Protein AF-A0A5J4P059-F1 (afdb_monomer)

Structure (mmCIF, N/CA/C/O backbone):
data_AF-A0A5J4P059-F1
#
_entry.id   AF-A0A5J4P059-F1
#
loop_
_atom_site.group_PDB
_atom_site.id
_atom_site.type_symbol
_atom_site.label_atom_id
_atom_site.label_alt_id
_atom_site.label_comp_id
_atom_site.label_asym_id
_atom_site.label_entity_id
_atom_site.label_seq_id
_atom_site.pdbx_PDB_ins_code
_atom_site.Cartn_x
_atom_site.Cartn_y
_atom_site.Cartn_z
_atom_site.occupancy
_atom_site.B_iso_or_equiv
_atom_site.auth_seq_id
_atom_site.auth_comp_id
_atom_site.auth_asym_id
_atom_site.auth_atom_id
_atom_site.pdbx_PDB_model_num
ATOM 1 N N . MET A 1 1 ? 12.733 3.504 -16.183 1.00 28.66 1 MET A N 1
ATOM 2 C CA . MET A 1 1 ? 12.674 2.542 -15.062 1.00 28.66 1 MET A CA 1
ATOM 3 C C . MET A 1 1 ? 11.217 2.220 -14.785 1.00 28.66 1 MET A C 1
ATOM 5 O O . MET A 1 1 ? 10.402 3.131 -14.815 1.00 28.66 1 MET A O 1
ATOM 9 N N . ILE A 1 2 ? 10.910 0.953 -14.525 1.00 30.95 2 ILE A N 1
ATOM 10 C CA . ILE A 1 2 ? 9.589 0.491 -14.100 1.00 30.95 2 ILE A CA 1
ATOM 11 C C . ILE A 1 2 ? 9.729 0.005 -12.652 1.00 30.95 2 ILE A C 1
ATOM 13 O O . ILE A 1 2 ? 10.606 -0.812 -12.377 1.00 30.95 2 ILE A O 1
ATOM 17 N N . PHE A 1 3 ? 8.880 0.496 -11.747 1.00 31.48 3 PHE A N 1
ATOM 18 C CA . PHE A 1 3 ? 8.784 0.009 -10.367 1.00 31.48 3 PHE A CA 1
ATOM 19 C C . PHE A 1 3 ? 7.560 -0.900 -10.231 1.00 31.48 3 PHE A C 1
ATOM 21 O O . PHE A 1 3 ? 6.453 -0.493 -10.587 1.00 31.48 3 PHE A O 1
ATOM 28 N N . ILE A 1 4 ? 7.750 -2.123 -9.729 1.00 37.94 4 ILE A N 1
ATOM 29 C CA . ILE A 1 4 ? 6.677 -3.110 -9.552 1.00 37.94 4 ILE A CA 1
ATOM 30 C C . ILE A 1 4 ? 6.708 -3.617 -8.109 1.00 37.94 4 ILE A C 1
ATOM 32 O O . ILE A 1 4 ? 7.651 -4.295 -7.709 1.00 37.94 4 ILE A O 1
ATOM 36 N N . GLN A 1 5 ? 5.667 -3.311 -7.331 1.00 36.12 5 GLN A N 1
ATOM 37 C CA . GLN A 1 5 ? 5.453 -3.897 -6.005 1.00 36.12 5 GLN A CA 1
ATOM 38 C C . GLN A 1 5 ? 4.631 -5.183 -6.155 1.00 36.12 5 GLN A C 1
ATOM 40 O O . GLN A 1 5 ? 3.524 -5.141 -6.704 1.00 36.12 5 GLN A O 1
ATOM 45 N N . PHE A 1 6 ? 5.154 -6.324 -5.690 1.00 42.66 6 PHE A N 1
ATOM 46 C CA . PHE A 1 6 ? 4.521 -7.627 -5.908 1.00 42.66 6 PHE A CA 1
ATOM 47 C C . PHE A 1 6 ? 4.096 -8.362 -4.636 1.00 42.66 6 PHE A C 1
ATOM 49 O O . PHE A 1 6 ? 4.714 -8.249 -3.583 1.00 42.66 6 PHE A O 1
ATOM 56 N N . ARG A 1 7 ? 3.018 -9.152 -4.764 1.00 37.16 7 ARG A N 1
ATOM 57 C CA . ARG A 1 7 ? 2.593 -10.162 -3.787 1.00 37.16 7 ARG A CA 1
ATOM 58 C C . ARG A 1 7 ? 3.256 -11.492 -4.136 1.00 37.16 7 ARG A C 1
ATOM 60 O O . ARG A 1 7 ? 2.833 -12.137 -5.095 1.00 37.16 7 ARG A O 1
ATOM 67 N N . LEU A 1 8 ? 4.206 -11.940 -3.326 1.00 38.69 8 LEU A N 1
ATOM 68 C CA . LEU A 1 8 ? 4.638 -13.335 -3.328 1.00 38.69 8 LEU A CA 1
ATOM 69 C C . LEU A 1 8 ? 3.904 -14.049 -2.190 1.00 38.69 8 LEU A C 1
ATOM 71 O O . LEU A 1 8 ? 4.288 -13.999 -1.029 1.00 38.69 8 LEU A O 1
ATOM 75 N N . GLN A 1 9 ? 2.769 -14.671 -2.511 1.00 37.50 9 GLN A N 1
ATOM 76 C CA . GLN A 1 9 ? 2.388 -15.867 -1.754 1.00 37.50 9 GLN A CA 1
ATOM 77 C C . GLN A 1 9 ? 3.351 -16.985 -2.160 1.00 37.50 9 GLN A C 1
ATOM 79 O O . GLN A 1 9 ? 3.915 -16.900 -3.243 1.00 37.50 9 GLN A O 1
ATOM 84 N N . GLN A 1 10 ? 3.552 -17.990 -1.310 1.00 43.28 10 GLN A N 1
ATOM 85 C CA . GLN A 1 10 ? 4.418 -19.153 -1.541 1.00 43.28 10 GLN A CA 1
ATOM 86 C C . GLN A 1 10 ? 4.126 -19.850 -2.889 1.00 43.28 10 GLN A C 1
ATOM 88 O O . GLN A 1 10 ? 3.357 -20.802 -2.962 1.00 43.28 10 GLN A O 1
ATOM 93 N N . VAL A 1 11 ? 4.720 -19.366 -3.975 1.00 53.59 11 VAL A N 1
ATOM 94 C CA . VAL A 1 11 ? 4.729 -19.993 -5.298 1.00 53.59 11 VAL A CA 1
ATOM 95 C C . VAL A 1 11 ? 6.190 -20.176 -5.676 1.00 53.59 11 VAL A C 1
ATOM 97 O O . VAL A 1 11 ? 6.996 -19.274 -5.454 1.00 53.59 11 VAL A O 1
ATOM 100 N N . GLY A 1 12 ? 6.539 -21.359 -6.186 1.00 64.25 12 GLY A N 1
ATOM 101 C CA . GLY A 1 12 ? 7.922 -21.731 -6.501 1.00 64.25 12 GLY A CA 1
ATOM 102 C C . GLY A 1 12 ? 8.643 -20.719 -7.401 1.00 64.25 12 GLY A C 1
ATOM 103 O O . GLY A 1 12 ? 8.016 -19.883 -8.059 1.00 64.25 12 GLY A O 1
ATOM 104 N N . LEU A 1 13 ? 9.977 -20.800 -7.429 1.00 76.06 13 LEU A N 1
ATOM 105 C CA . LEU A 1 13 ? 10.853 -19.856 -8.134 1.00 76.06 13 LEU A CA 1
ATOM 106 C C . LEU A 1 13 ? 10.433 -19.631 -9.598 1.00 76.06 13 LEU A C 1
ATOM 108 O O . LEU A 1 13 ? 10.350 -18.487 -10.038 1.00 76.06 13 LEU A O 1
ATOM 112 N N . ASP A 1 14 ? 10.081 -20.696 -10.316 1.00 73.81 14 ASP A N 1
ATOM 113 C CA . ASP A 1 14 ? 9.684 -20.623 -11.729 1.00 73.81 14 ASP A CA 1
ATOM 114 C C . ASP A 1 14 ? 8.400 -19.812 -11.937 1.00 73.81 14 ASP A C 1
ATOM 116 O O . ASP A 1 14 ? 8.310 -18.960 -12.822 1.00 73.81 14 ASP A O 1
ATOM 120 N N . GLU A 1 15 ? 7.408 -20.018 -11.073 1.00 71.56 15 GLU A N 1
ATOM 121 C CA . GLU A 1 15 ? 6.142 -19.287 -11.125 1.00 71.56 15 GLU A CA 1
ATOM 122 C C . GLU A 1 15 ? 6.335 -17.816 -10.731 1.00 71.56 15 GLU A C 1
ATOM 124 O O . GLU A 1 15 ? 5.694 -16.923 -11.293 1.00 71.56 15 GLU A O 1
ATOM 129 N N . THR A 1 16 ? 7.265 -17.545 -9.815 1.00 71.25 16 THR A N 1
ATOM 130 C CA . THR A 1 16 ? 7.682 -16.185 -9.454 1.00 71.25 16 THR A CA 1
ATOM 131 C C . THR A 1 16 ? 8.322 -15.470 -10.641 1.00 71.25 16 THR A C 1
ATOM 133 O O . THR A 1 16 ? 7.886 -14.377 -11.009 1.00 71.25 16 THR A O 1
ATOM 136 N N . VAL A 1 17 ? 9.299 -16.102 -11.293 1.00 79.00 17 VAL A N 1
ATOM 137 C CA . VAL A 1 17 ? 9.966 -15.568 -12.489 1.00 79.00 17 VAL A CA 1
ATOM 138 C C . VAL A 1 17 ? 8.952 -15.299 -13.594 1.00 79.00 17 VAL A C 1
ATOM 140 O O . VAL A 1 17 ? 8.922 -14.198 -14.145 1.00 79.00 17 VAL A O 1
ATOM 143 N N . ARG A 1 18 ? 8.061 -16.257 -13.866 1.00 75.44 18 ARG A N 1
ATOM 144 C CA . ARG A 1 18 ? 7.007 -16.110 -14.874 1.00 75.44 18 ARG A CA 1
ATOM 145 C C . ARG A 1 18 ? 6.132 -14.887 -14.596 1.00 75.44 18 ARG A C 1
ATOM 147 O O . ARG A 1 18 ? 5.859 -14.104 -15.502 1.00 75.44 18 ARG A O 1
ATOM 154 N N . ARG A 1 19 ? 5.697 -14.689 -13.347 1.00 69.94 19 ARG A N 1
ATOM 155 C CA . ARG A 1 19 ? 4.888 -13.521 -12.952 1.00 69.94 19 ARG A CA 1
ATOM 156 C C . ARG A 1 19 ? 5.651 -12.208 -13.091 1.00 69.94 19 ARG A C 1
ATOM 158 O O . ARG A 1 19 ? 5.064 -11.241 -13.567 1.00 69.94 19 ARG A O 1
ATOM 165 N N . LEU A 1 20 ? 6.930 -12.173 -12.720 1.00 72.25 20 LEU A N 1
ATOM 166 C CA . LEU A 1 20 ? 7.756 -10.970 -12.834 1.00 72.25 20 LEU A CA 1
ATOM 167 C C . LEU A 1 20 ? 7.972 -10.558 -14.286 1.00 72.25 20 LEU A C 1
ATOM 169 O O . LEU A 1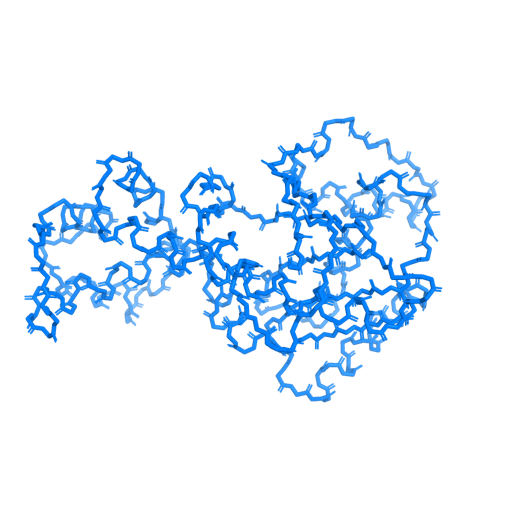 20 ? 7.734 -9.403 -14.631 1.00 72.25 20 LEU A O 1
ATOM 173 N N . LEU A 1 21 ? 8.339 -11.507 -15.147 1.00 75.06 21 LEU A N 1
ATOM 174 C CA . LEU A 1 21 ? 8.509 -11.251 -16.576 1.00 75.06 21 LEU A CA 1
ATOM 175 C C . LEU A 1 21 ? 7.212 -10.739 -17.212 1.00 75.06 21 LEU A C 1
ATOM 177 O O . LEU A 1 21 ? 7.243 -9.726 -17.905 1.00 75.06 21 LEU A O 1
ATOM 181 N N . ASN A 1 22 ? 6.066 -11.337 -16.864 1.00 69.81 22 ASN A N 1
ATOM 182 C CA . ASN A 1 22 ? 4.759 -10.846 -17.312 1.00 69.81 22 ASN A CA 1
ATOM 183 C C . ASN A 1 22 ? 4.520 -9.374 -16.945 1.00 69.81 22 ASN A C 1
ATOM 185 O O . ASN A 1 22 ? 3.972 -8.621 -17.744 1.00 69.81 22 ASN A O 1
ATOM 189 N N . LEU A 1 23 ? 4.903 -8.940 -15.743 1.00 65.50 23 LEU A N 1
ATOM 190 C CA . LEU A 1 23 ? 4.707 -7.548 -15.320 1.00 65.50 23 LEU A CA 1
ATOM 191 C C . LEU A 1 23 ? 5.630 -6.583 -16.029 1.00 65.50 23 LEU A C 1
ATOM 193 O O . LEU A 1 23 ? 5.219 -5.475 -16.362 1.00 65.50 23 LEU A O 1
ATOM 197 N N . ILE A 1 24 ? 6.874 -6.999 -16.222 1.00 68.25 24 ILE A N 1
ATOM 198 C CA . ILE A 1 24 ? 7.872 -6.216 -16.931 1.00 68.25 24 ILE A CA 1
ATOM 199 C C . ILE A 1 24 ? 7.388 -5.966 -18.359 1.00 68.25 24 ILE A C 1
ATOM 201 O O . ILE A 1 24 ? 7.395 -4.825 -18.815 1.00 68.25 24 ILE A O 1
ATOM 205 N N . ASP A 1 25 ? 6.875 -7.003 -19.021 1.00 64.56 25 ASP A N 1
ATOM 206 C CA . ASP A 1 25 ? 6.283 -6.881 -20.351 1.00 64.56 25 ASP A CA 1
ATOM 207 C C . ASP A 1 25 ? 5.055 -5.977 -20.367 1.00 64.56 25 ASP A C 1
ATOM 209 O O . ASP A 1 25 ? 4.971 -5.073 -21.202 1.00 64.56 25 ASP A O 1
ATOM 213 N N . MET A 1 26 ? 4.148 -6.137 -19.397 1.00 57.44 26 MET A N 1
ATOM 214 C CA . MET A 1 26 ? 3.008 -5.229 -19.251 1.00 57.44 26 MET A CA 1
ATOM 215 C C . MET A 1 26 ? 3.454 -3.778 -19.134 1.00 57.44 26 MET A C 1
ATOM 217 O O . MET A 1 26 ? 2.867 -2.901 -19.759 1.00 57.44 26 MET A O 1
ATOM 221 N N . ALA A 1 27 ? 4.489 -3.516 -18.350 1.00 55.41 27 ALA A N 1
ATOM 222 C CA . ALA A 1 27 ? 4.947 -2.175 -18.066 1.00 55.41 27 ALA A CA 1
ATOM 223 C C . ALA A 1 27 ? 5.686 -1.507 -19.240 1.00 55.41 27 ALA A C 1
ATOM 225 O O . ALA A 1 27 ? 5.441 -0.328 -19.494 1.00 55.41 27 ALA A O 1
ATOM 226 N N . ILE A 1 28 ? 6.534 -2.238 -19.981 1.00 59.28 28 ILE A N 1
ATOM 227 C CA . ILE A 1 28 ? 7.183 -1.732 -21.209 1.00 59.28 28 ILE A CA 1
ATOM 228 C C . ILE A 1 28 ? 6.114 -1.334 -22.231 1.00 59.28 28 ILE A C 1
ATOM 230 O O . ILE A 1 28 ? 6.140 -0.228 -22.770 1.00 59.28 28 ILE A O 1
ATOM 234 N N . GLU A 1 29 ? 5.148 -2.221 -22.473 1.00 53.31 29 GLU A N 1
ATOM 235 C CA . GLU A 1 29 ? 4.115 -1.991 -23.484 1.00 53.31 29 GLU A CA 1
ATOM 236 C C . GLU A 1 29 ? 3.136 -0.882 -23.065 1.00 53.31 29 GLU A C 1
ATOM 238 O O . GLU A 1 29 ? 2.710 -0.076 -23.890 1.00 53.31 29 GLU A O 1
ATOM 243 N N . THR A 1 30 ? 2.835 -0.775 -21.771 1.00 50.53 30 THR A N 1
ATOM 244 C CA . THR A 1 30 ? 1.992 0.285 -21.194 1.00 50.53 30 THR A CA 1
ATOM 245 C C . THR A 1 30 ? 2.635 1.668 -21.284 1.00 50.53 30 THR A C 1
ATOM 247 O O . THR A 1 30 ? 1.946 2.662 -21.506 1.00 50.53 30 THR A O 1
ATOM 250 N N . ALA A 1 31 ? 3.961 1.745 -21.168 1.00 48.53 31 ALA A N 1
ATOM 251 C CA . ALA A 1 31 ? 4.715 2.974 -21.394 1.00 48.53 31 ALA A CA 1
ATOM 252 C C . ALA A 1 31 ? 4.793 3.368 -22.887 1.00 48.53 31 ALA A C 1
ATOM 254 O O . ALA A 1 31 ? 5.483 4.327 -23.226 1.00 48.53 31 ALA A O 1
ATOM 255 N N . ARG A 1 32 ? 4.096 2.637 -23.778 1.00 55.12 32 ARG A N 1
ATOM 256 C CA . ARG A 1 32 ? 4.148 2.771 -25.246 1.00 55.12 32 ARG A CA 1
ATOM 257 C C . ARG A 1 32 ? 5.567 2.658 -25.803 1.00 55.12 32 ARG A C 1
ATOM 259 O O . ARG A 1 32 ? 5.880 3.236 -26.842 1.00 55.12 32 ARG A O 1
ATOM 266 N N . LEU A 1 33 ? 6.433 1.923 -25.110 1.00 52.28 33 LEU A N 1
ATOM 267 C CA . LEU A 1 33 ? 7.797 1.698 -25.557 1.00 52.28 33 LEU A CA 1
ATOM 268 C C . LEU A 1 33 ? 7.822 0.555 -26.582 1.00 52.28 33 LEU A C 1
ATOM 270 O O . LEU A 1 33 ? 7.003 -0.367 -26.486 1.00 52.28 33 LEU A O 1
ATOM 274 N N . PRO A 1 34 ? 8.747 0.584 -27.560 1.00 54.88 34 PRO A N 1
ATOM 275 C CA . PRO A 1 34 ? 8.884 -0.478 -28.538 1.00 54.88 34 PRO A CA 1
ATOM 276 C C . PRO A 1 34 ? 8.904 -1.880 -27.907 1.00 54.88 34 PRO A C 1
ATOM 278 O O . PRO A 1 34 ? 9.537 -2.107 -26.868 1.00 54.88 34 PRO A O 1
ATOM 281 N N . PRO A 1 35 ? 8.251 -2.858 -28.539 1.00 48.03 35 PRO A N 1
ATOM 282 C CA . PRO A 1 35 ? 8.372 -4.251 -28.154 1.00 48.03 35 PRO A CA 1
ATOM 283 C C . PRO A 1 35 ? 9.865 -4.650 -28.146 1.00 48.03 35 PRO A C 1
ATOM 285 O O . PRO A 1 35 ? 10.531 -4.471 -29.156 1.00 48.03 35 PRO A O 1
ATOM 288 N N . HIS A 1 36 ? 10.388 -5.187 -27.032 1.00 56.22 36 HIS A N 1
ATOM 289 C CA . HIS A 1 36 ? 11.835 -5.426 -26.795 1.00 56.22 36 HIS A CA 1
ATOM 290 C C . HIS A 1 36 ? 12.689 -4.198 -26.438 1.00 56.22 36 HIS A C 1
ATOM 292 O O . HIS A 1 36 ? 13.915 -4.282 -26.494 1.00 56.22 36 HIS A O 1
ATOM 298 N N . THR A 1 37 ? 12.080 -3.085 -26.017 1.00 55.84 37 THR A N 1
ATOM 299 C CA . THR A 1 37 ? 12.831 -1.974 -25.413 1.00 55.84 37 THR A CA 1
ATOM 300 C C . THR A 1 37 ? 13.745 -2.505 -24.319 1.00 55.84 37 THR A C 1
ATOM 302 O O . THR A 1 37 ? 13.278 -3.141 -23.369 1.00 55.84 37 THR A O 1
ATOM 305 N N . SER A 1 38 ? 15.048 -2.262 -24.464 1.00 55.16 38 SER A N 1
ATOM 306 C CA . SER A 1 38 ? 16.018 -2.646 -23.450 1.00 55.16 38 SER A CA 1
ATOM 307 C C . SER A 1 38 ? 15.726 -1.851 -22.186 1.00 55.16 38 SER A C 1
ATOM 309 O O . SER A 1 38 ? 15.953 -0.638 -22.131 1.00 55.16 38 SER A O 1
ATOM 311 N N . ILE A 1 39 ? 15.216 -2.522 -21.156 1.00 62.28 39 ILE A N 1
ATOM 312 C CA . ILE A 1 39 ? 15.183 -1.923 -19.830 1.00 62.28 39 ILE A CA 1
ATOM 313 C C . ILE A 1 39 ? 16.634 -1.770 -19.405 1.00 62.28 39 ILE A C 1
ATOM 315 O O . ILE A 1 39 ? 17.339 -2.753 -19.224 1.00 62.28 39 ILE A O 1
ATOM 319 N N . THR A 1 40 ? 17.098 -0.538 -19.258 1.00 54.69 40 THR A N 1
ATOM 320 C CA . THR A 1 40 ? 18.449 -0.308 -18.750 1.00 54.69 40 THR A CA 1
ATOM 321 C C . THR A 1 40 ? 18.528 -0.756 -17.294 1.00 54.69 40 THR A C 1
ATOM 323 O O . THR A 1 40 ? 19.464 -1.451 -16.935 1.00 54.69 40 THR A O 1
ATOM 326 N N . HIS A 1 41 ? 17.524 -0.398 -16.482 1.00 54.28 41 HIS A N 1
ATOM 327 C CA . HIS A 1 41 ? 17.483 -0.662 -15.042 1.00 54.28 41 HIS A CA 1
ATOM 328 C C . HIS A 1 41 ? 16.100 -1.146 -14.602 1.00 54.28 41 HIS A C 1
ATOM 330 O O . HIS A 1 41 ? 15.090 -0.445 -14.769 1.00 54.28 41 HIS A O 1
ATOM 336 N N . LEU A 1 42 ? 16.067 -2.334 -14.008 1.00 60.78 42 LEU A N 1
ATOM 337 C CA . LEU A 1 42 ? 14.902 -2.935 -13.380 1.00 60.78 42 LEU A CA 1
ATOM 338 C C . LEU A 1 42 ? 15.119 -2.969 -11.866 1.00 60.78 42 LEU A C 1
ATOM 340 O O . LEU A 1 42 ? 15.986 -3.683 -11.372 1.00 60.78 42 LEU A O 1
ATOM 344 N N . CYS A 1 43 ? 14.315 -2.206 -11.131 1.00 53.09 43 CYS A N 1
ATOM 345 C CA . CYS A 1 43 ? 14.326 -2.212 -9.672 1.00 53.09 43 CYS A CA 1
ATOM 346 C C . CYS A 1 43 ? 13.045 -2.869 -9.159 1.00 53.09 43 CYS A C 1
ATOM 348 O O . CYS A 1 43 ? 11.942 -2.456 -9.525 1.00 53.09 43 CYS A O 1
ATOM 350 N N . MET A 1 44 ? 13.188 -3.890 -8.318 1.00 62.00 44 MET A N 1
ATOM 351 C CA . MET A 1 44 ? 12.066 -4.634 -7.748 1.00 62.00 44 MET A CA 1
ATOM 352 C C . MET A 1 44 ? 12.229 -4.746 -6.235 1.00 62.00 44 MET A C 1
ATOM 354 O O . MET A 1 44 ? 13.335 -4.921 -5.732 1.00 62.00 44 MET A O 1
ATOM 358 N N . THR A 1 45 ? 11.116 -4.676 -5.513 1.00 55.41 45 THR A N 1
ATOM 359 C CA . THR A 1 45 ? 11.041 -4.974 -4.076 1.00 55.41 45 THR A CA 1
ATOM 360 C C . THR A 1 45 ? 10.193 -6.232 -3.914 1.00 55.41 45 THR A C 1
ATOM 362 O O . THR A 1 45 ? 9.010 -6.205 -4.275 1.00 55.41 45 THR A O 1
ATOM 365 N N . LEU A 1 46 ? 10.796 -7.331 -3.451 1.00 59.12 46 LEU A N 1
ATOM 366 C CA . LEU A 1 46 ? 10.192 -8.667 -3.446 1.00 59.12 46 LEU A CA 1
ATOM 367 C C . LEU A 1 46 ? 10.360 -9.365 -2.093 1.00 59.12 46 LEU A C 1
ATOM 369 O O . LEU A 1 46 ? 11.469 -9.403 -1.565 1.00 59.12 46 LEU A O 1
ATOM 373 N N . SER A 1 47 ? 9.284 -9.982 -1.593 1.00 55.31 47 SER A N 1
ATOM 374 C CA . SER A 1 47 ? 9.310 -10.723 -0.327 1.00 55.31 47 SER A CA 1
ATOM 375 C C . SER A 1 47 ? 9.892 -12.122 -0.476 1.00 55.31 47 SER A C 1
ATOM 377 O O . SER A 1 47 ? 9.489 -12.852 -1.383 1.00 55.31 47 SER A O 1
ATOM 379 N N . GLY A 1 48 ? 10.750 -12.534 0.459 1.00 57.44 48 GLY A N 1
ATOM 380 C CA . GLY A 1 48 ? 11.405 -13.848 0.438 1.00 57.44 48 GLY A CA 1
ATOM 381 C C . GLY A 1 48 ? 12.712 -13.876 -0.360 1.00 57.44 48 GLY A C 1
ATOM 382 O O . GLY A 1 48 ? 13.250 -14.950 -0.624 1.00 57.44 48 GLY A O 1
ATOM 383 N N . VAL A 1 49 ? 13.219 -12.703 -0.752 1.00 64.31 49 VAL A N 1
ATOM 384 C CA . VAL A 1 49 ? 14.563 -12.515 -1.311 1.00 64.31 49 VAL A CA 1
ATOM 385 C C . VAL A 1 49 ? 15.432 -11.874 -0.228 1.00 64.31 49 VAL A C 1
ATOM 387 O O . VAL A 1 49 ? 15.777 -10.695 -0.277 1.00 64.31 49 VAL A O 1
ATOM 390 N N . ASP A 1 50 ? 15.695 -12.656 0.817 1.00 60.34 50 ASP A N 1
ATOM 391 C CA . ASP A 1 50 ? 16.250 -12.162 2.086 1.00 60.34 50 ASP A CA 1
ATOM 392 C C . ASP A 1 50 ? 17.775 -12.313 2.168 1.00 60.34 50 ASP A C 1
ATOM 394 O O . ASP A 1 50 ? 18.419 -11.819 3.094 1.00 60.34 50 ASP A O 1
ATOM 398 N N . THR A 1 51 ? 18.365 -13.003 1.194 1.00 68.56 51 THR A N 1
ATOM 399 C CA . THR A 1 51 ? 19.793 -13.310 1.147 1.00 68.56 51 THR A CA 1
ATOM 400 C C . THR A 1 51 ? 20.374 -12.984 -0.218 1.00 68.56 51 THR A C 1
ATOM 402 O O . THR A 1 51 ? 19.695 -13.044 -1.242 1.00 68.56 51 THR A O 1
ATOM 405 N N . VAL A 1 52 ? 21.681 -12.729 -0.249 1.00 71.06 52 VAL A N 1
ATOM 406 C CA . VAL A 1 52 ? 22.427 -12.540 -1.501 1.00 71.06 52 VAL A CA 1
ATOM 407 C C . VAL A 1 52 ? 22.264 -13.749 -2.437 1.00 71.06 52 VAL A C 1
ATOM 409 O O . VAL A 1 52 ? 22.234 -13.594 -3.655 1.00 71.06 52 VAL A O 1
ATOM 412 N N . ASP A 1 53 ? 22.121 -14.957 -1.889 1.00 76.19 53 ASP A N 1
ATOM 413 C CA . ASP A 1 53 ? 21.964 -16.180 -2.682 1.00 76.19 53 ASP A CA 1
ATOM 414 C C . ASP A 1 53 ? 20.572 -16.312 -3.306 1.00 76.19 53 ASP A C 1
ATOM 416 O O . ASP A 1 53 ? 20.457 -16.712 -4.466 1.00 76.19 53 ASP A O 1
ATOM 420 N N . THR A 1 54 ? 19.512 -15.943 -2.579 1.00 73.75 54 THR A N 1
ATOM 421 C CA . THR A 1 54 ? 18.142 -15.920 -3.124 1.00 73.75 54 THR A CA 1
ATOM 422 C C . THR A 1 54 ? 17.988 -14.823 -4.175 1.00 73.75 54 THR A C 1
ATOM 424 O O . THR A 1 54 ? 17.390 -15.069 -5.224 1.00 73.75 54 THR A O 1
ATOM 427 N N . GLU A 1 55 ? 18.617 -13.664 -3.964 1.00 73.44 55 GLU A N 1
ATOM 428 C CA . GLU A 1 55 ? 18.692 -12.578 -4.946 1.00 73.44 55 GLU A CA 1
ATOM 429 C C . GLU A 1 55 ? 19.377 -13.042 -6.233 1.00 73.44 55 GLU A C 1
ATOM 431 O O . GLU A 1 55 ? 18.792 -12.979 -7.318 1.00 73.44 55 GLU A O 1
ATOM 436 N N . LYS A 1 56 ? 20.593 -13.589 -6.117 1.00 80.62 56 LYS A N 1
ATOM 437 C CA . LYS A 1 56 ? 21.344 -14.119 -7.261 1.00 80.62 56 LYS A CA 1
ATOM 438 C C . LYS A 1 56 ? 20.580 -15.225 -7.978 1.00 80.62 56 LYS A C 1
ATOM 440 O O . LYS A 1 56 ? 20.588 -15.259 -9.207 1.00 80.62 56 LYS A O 1
ATOM 445 N N . SER A 1 57 ? 19.921 -16.115 -7.238 1.00 83.12 57 SER A N 1
ATOM 446 C CA . SER A 1 57 ? 19.140 -17.216 -7.810 1.00 83.12 57 SER A CA 1
ATOM 447 C C . SER A 1 57 ? 17.949 -16.704 -8.614 1.00 83.12 57 SER A C 1
ATOM 449 O O . SER A 1 57 ? 17.723 -17.175 -9.728 1.00 83.12 57 SER A O 1
ATOM 451 N N . LEU A 1 58 ? 17.233 -15.697 -8.105 1.00 81.94 58 LEU A N 1
ATOM 452 C CA . LEU A 1 58 ? 16.111 -15.093 -8.814 1.00 81.94 58 LEU A CA 1
ATOM 453 C C . LEU A 1 58 ? 16.566 -14.317 -10.054 1.00 81.94 58 LEU A C 1
ATOM 455 O O . LEU A 1 58 ? 16.010 -14.519 -11.133 1.00 81.94 58 LEU A O 1
ATOM 459 N N . ILE A 1 59 ? 17.616 -13.497 -9.940 1.00 81.38 59 ILE A N 1
ATOM 460 C CA . ILE A 1 59 ? 18.211 -12.790 -11.086 1.00 81.38 59 ILE A CA 1
ATOM 461 C C . ILE A 1 59 ? 18.658 -13.790 -12.151 1.00 81.38 59 ILE A C 1
ATOM 463 O O . ILE A 1 59 ? 18.379 -13.602 -13.337 1.00 81.38 59 ILE A O 1
ATOM 467 N N . ARG A 1 60 ? 19.319 -14.878 -11.738 1.00 84.94 60 ARG A N 1
ATOM 468 C CA . ARG A 1 60 ? 19.761 -15.936 -12.645 1.00 84.94 60 ARG A CA 1
ATOM 469 C C . ARG A 1 60 ? 18.577 -16.581 -13.345 1.00 84.94 60 ARG A C 1
ATOM 471 O O . ARG A 1 60 ? 18.596 -16.655 -14.564 1.00 84.94 60 ARG A O 1
ATOM 478 N N . ALA A 1 61 ? 17.540 -16.978 -12.614 1.00 84.38 61 ALA A N 1
ATOM 479 C CA . ALA A 1 61 ? 16.359 -17.613 -13.189 1.00 84.38 61 ALA A CA 1
ATOM 480 C C . ALA A 1 61 ? 15.599 -16.678 -14.152 1.00 84.38 61 ALA A C 1
ATOM 482 O O . ALA A 1 61 ? 15.166 -17.107 -15.226 1.00 84.38 61 ALA A O 1
ATOM 483 N N . MET A 1 62 ? 15.515 -15.380 -13.833 1.00 82.50 62 MET A N 1
ATOM 484 C CA . MET A 1 62 ? 14.970 -14.363 -14.736 1.00 82.50 62 MET A CA 1
ATOM 485 C C . MET A 1 62 ? 15.806 -14.212 -16.006 1.00 82.50 62 MET A C 1
ATOM 487 O O . MET A 1 62 ? 15.236 -14.179 -17.092 1.00 82.50 62 MET A O 1
ATOM 491 N N . ARG A 1 63 ? 17.140 -14.170 -15.896 1.00 84.94 63 ARG A N 1
ATOM 492 C CA . ARG A 1 63 ? 18.048 -14.089 -17.052 1.00 84.94 63 ARG A CA 1
ATOM 493 C C . ARG A 1 63 ? 18.070 -15.377 -17.876 1.00 84.94 63 ARG A C 1
ATOM 495 O O . ARG A 1 63 ? 18.149 -15.305 -19.094 1.00 84.94 63 ARG A O 1
ATOM 502 N N . THR A 1 64 ? 17.941 -16.544 -17.252 1.00 85.50 64 THR A N 1
ATOM 503 C CA . THR A 1 64 ? 17.787 -17.825 -17.957 1.00 85.50 64 THR A CA 1
ATOM 504 C C . THR A 1 64 ? 16.496 -17.840 -18.768 1.00 85.50 64 THR A C 1
ATOM 506 O O . THR A 1 64 ? 16.505 -18.244 -19.926 1.00 85.50 64 THR A O 1
ATOM 509 N N . SER A 1 65 ? 15.402 -17.351 -18.183 1.00 79.62 65 SER A N 1
ATOM 510 C CA . SER A 1 65 ? 14.100 -17.282 -18.855 1.00 79.62 65 SER A CA 1
ATOM 511 C C . SER A 1 65 ? 14.038 -16.169 -19.910 1.00 79.62 65 SER A C 1
ATOM 513 O O . SER A 1 65 ? 13.349 -16.305 -20.917 1.00 79.62 65 SER A O 1
ATOM 515 N N . ARG A 1 66 ? 14.758 -15.059 -19.697 1.00 77.75 66 ARG A N 1
ATOM 516 C CA . ARG A 1 66 ? 14.863 -13.925 -20.622 1.00 77.75 66 ARG A CA 1
ATOM 517 C C . ARG A 1 66 ? 16.240 -13.246 -20.499 1.00 77.75 66 ARG A C 1
ATOM 519 O O . ARG A 1 66 ? 16.402 -12.354 -19.662 1.00 77.75 66 ARG A O 1
ATOM 526 N N . PRO A 1 67 ? 17.208 -13.586 -21.373 1.00 79.44 67 PRO A N 1
ATOM 527 C CA . PRO A 1 67 ? 18.585 -13.081 -21.290 1.00 79.44 67 PRO A CA 1
ATOM 528 C C . PRO A 1 67 ? 18.694 -11.553 -21.302 1.00 79.44 67 PRO A C 1
ATOM 530 O O . PRO A 1 67 ? 19.498 -10.986 -20.570 1.00 79.44 67 PRO A O 1
ATOM 533 N N . ASN A 1 68 ? 17.813 -10.889 -22.058 1.00 73.00 68 ASN A N 1
ATOM 534 C CA . ASN A 1 68 ? 17.770 -9.431 -22.212 1.00 73.00 68 ASN A CA 1
ATOM 535 C C . ASN A 1 68 ? 16.598 -8.797 -21.436 1.00 73.00 68 ASN A C 1
ATOM 537 O O . ASN A 1 68 ? 15.900 -7.928 -21.959 1.00 73.00 68 ASN A O 1
ATOM 541 N N . VAL A 1 69 ? 16.293 -9.282 -20.225 1.00 69.75 69 VAL A N 1
ATOM 542 C CA . VAL A 1 69 ? 15.190 -8.737 -19.406 1.00 69.75 69 VAL A CA 1
ATOM 543 C C . VAL A 1 69 ? 15.450 -7.292 -18.967 1.00 69.75 69 VAL A C 1
ATOM 545 O O . VAL A 1 69 ? 14.543 -6.467 -19.034 1.00 69.75 69 VAL A O 1
ATOM 548 N N . ALA A 1 70 ? 16.683 -6.990 -18.560 1.00 67.19 70 ALA A N 1
ATOM 549 C CA . ALA A 1 70 ? 17.192 -5.656 -18.271 1.00 67.19 70 ALA A CA 1
ATOM 550 C C . ALA A 1 70 ? 18.731 -5.686 -18.232 1.00 67.19 70 ALA A C 1
ATOM 552 O O . ALA A 1 70 ? 19.299 -6.763 -18.029 1.00 67.19 70 ALA A O 1
ATOM 553 N N . GLY A 1 71 ? 19.385 -4.532 -18.398 1.00 65.25 71 GLY A N 1
ATOM 554 C CA . GLY A 1 71 ? 20.823 -4.373 -18.160 1.00 65.25 71 GLY A CA 1
ATOM 555 C C . GLY A 1 71 ? 21.146 -4.675 -16.698 1.00 65.25 71 GLY A C 1
ATOM 556 O O . GLY A 1 71 ? 21.598 -5.778 -16.371 1.00 65.25 71 GLY A O 1
ATOM 557 N N . ASP A 1 72 ? 20.776 -3.748 -15.820 1.00 59.69 72 ASP A N 1
ATOM 558 C CA . ASP A 1 72 ? 20.916 -3.898 -14.377 1.00 59.69 72 ASP A CA 1
ATOM 559 C C . ASP A 1 72 ? 19.597 -4.279 -13.718 1.00 59.69 72 ASP A C 1
ATOM 561 O O . ASP A 1 72 ? 18.532 -3.713 -13.983 1.00 59.69 72 ASP A O 1
ATOM 565 N N . ILE A 1 73 ? 19.675 -5.284 -12.847 1.00 63.88 73 ILE A N 1
ATOM 566 C CA . ILE A 1 73 ? 18.562 -5.737 -12.021 1.00 63.88 73 ILE A CA 1
ATOM 567 C C . ILE A 1 73 ? 18.982 -5.533 -10.579 1.00 63.88 73 ILE A C 1
ATOM 569 O O . ILE A 1 73 ? 19.903 -6.186 -10.100 1.00 63.88 73 ILE A O 1
ATOM 573 N N . THR A 1 74 ? 18.300 -4.627 -9.891 1.00 56.47 74 THR A N 1
ATOM 574 C CA . THR A 1 74 ? 18.449 -4.450 -8.449 1.00 56.47 74 THR A CA 1
ATOM 575 C C . THR A 1 74 ? 17.208 -5.009 -7.782 1.00 56.47 74 THR A C 1
ATOM 577 O O . THR A 1 74 ? 16.095 -4.526 -8.015 1.00 56.47 74 THR A O 1
ATOM 580 N N . ILE A 1 75 ? 17.394 -6.024 -6.945 1.00 63.59 75 ILE A N 1
ATOM 581 C CA . ILE A 1 75 ? 16.336 -6.492 -6.064 1.00 63.59 75 ILE A CA 1
ATOM 582 C C . ILE A 1 75 ? 16.654 -5.929 -4.695 1.00 63.59 75 ILE A C 1
ATOM 584 O O . ILE A 1 75 ? 17.616 -6.316 -4.042 1.00 63.59 75 ILE A O 1
ATOM 588 N N . CYS A 1 76 ? 15.856 -4.969 -4.256 1.00 53.47 76 CYS A N 1
ATOM 589 C CA . CYS A 1 76 ? 15.938 -4.567 -2.870 1.00 53.47 76 CYS A CA 1
ATOM 590 C C . CYS A 1 76 ? 15.289 -5.680 -2.051 1.00 53.47 76 CYS A C 1
ATOM 592 O O . CYS A 1 76 ? 14.130 -6.027 -2.321 1.00 53.47 76 CYS A O 1
ATOM 594 N N . ASN A 1 77 ? 16.020 -6.201 -1.051 1.00 50.53 77 ASN A N 1
ATOM 595 C CA . ASN A 1 77 ? 15.370 -6.948 0.017 1.00 50.53 77 ASN A CA 1
ATOM 596 C C . ASN A 1 77 ? 14.239 -6.057 0.494 1.00 50.53 77 ASN A C 1
ATOM 598 O O . ASN A 1 77 ? 14.402 -4.848 0.710 1.00 50.53 77 ASN A O 1
ATOM 602 N N . ASP A 1 78 ? 13.055 -6.628 0.512 1.00 50.16 78 ASP A N 1
ATOM 603 C CA . ASP A 1 78 ? 11.931 -5.859 0.934 1.00 50.16 78 ASP A CA 1
ATOM 604 C C . ASP A 1 78 ? 11.783 -6.014 2.438 1.00 50.16 78 ASP A C 1
ATOM 606 O O . ASP A 1 78 ? 10.755 -5.622 2.864 1.00 50.16 78 ASP A O 1
ATOM 610 N N . ALA A 1 79 ? 12.698 -6.477 3.299 1.00 43.44 79 ALA A N 1
ATOM 611 C CA . ALA A 1 79 ? 12.390 -6.826 4.709 1.00 43.44 79 ALA A CA 1
ATOM 612 C C . ALA A 1 79 ? 11.331 -5.938 5.436 1.00 43.44 79 ALA A C 1
ATOM 614 O O . ALA A 1 79 ? 10.431 -6.459 6.095 1.00 43.44 79 ALA A O 1
ATOM 615 N N . MET A 1 80 ? 11.354 -4.607 5.243 1.00 38.91 80 MET A N 1
ATOM 616 C CA . MET A 1 80 ? 10.250 -3.704 5.617 1.00 38.91 80 MET A CA 1
ATOM 617 C C . MET A 1 80 ? 9.045 -3.682 4.651 1.00 38.91 80 MET A C 1
ATOM 619 O O . MET A 1 80 ? 7.913 -3.722 5.101 1.00 38.91 80 MET A O 1
ATOM 623 N N . GLY A 1 81 ? 9.268 -3.646 3.342 1.00 35.84 81 GLY A N 1
ATOM 624 C CA . GLY A 1 81 ? 8.351 -4.045 2.269 1.00 35.84 81 GLY A CA 1
ATOM 625 C C . GLY A 1 81 ? 7.744 -5.464 2.317 1.00 35.84 81 GLY A C 1
ATOM 626 O O . GLY A 1 81 ? 6.586 -5.520 1.984 1.00 35.84 81 GLY A O 1
ATOM 627 N N . ALA A 1 82 ? 8.379 -6.552 2.785 1.00 34.41 82 ALA A N 1
ATOM 628 C CA . ALA A 1 82 ? 7.885 -7.908 3.035 1.00 34.41 82 ALA A CA 1
ATOM 629 C C . ALA A 1 82 ? 7.050 -7.831 4.270 1.00 34.41 82 ALA A C 1
ATOM 631 O O . ALA A 1 82 ? 5.902 -8.225 4.242 1.00 34.41 82 ALA A O 1
ATOM 632 N N . TYR A 1 83 ? 7.553 -7.228 5.342 1.00 36.53 83 TYR A N 1
ATOM 633 C CA . TYR A 1 83 ? 6.700 -6.897 6.469 1.00 36.53 83 TYR A CA 1
ATOM 634 C C . TYR A 1 83 ? 5.459 -6.089 6.017 1.00 36.53 83 TYR A C 1
ATOM 636 O O . TYR A 1 83 ? 4.365 -6.294 6.537 1.00 36.53 83 TYR A O 1
ATOM 644 N N . MET A 1 84 ? 5.583 -5.269 4.966 1.00 37.25 84 MET A N 1
ATOM 645 C CA . MET A 1 84 ? 4.523 -4.454 4.355 1.00 37.25 84 MET A CA 1
ATOM 646 C C . MET A 1 84 ? 3.814 -5.034 3.101 1.00 37.25 84 MET A C 1
ATOM 648 O O . MET A 1 84 ? 2.920 -4.373 2.581 1.00 37.25 84 MET A O 1
ATOM 652 N N . ALA A 1 85 ? 4.187 -6.227 2.613 1.00 35.22 85 ALA A N 1
ATOM 653 C CA . ALA A 1 85 ? 3.701 -6.902 1.386 1.00 35.22 85 ALA A CA 1
ATOM 654 C C . ALA A 1 85 ? 3.282 -8.353 1.699 1.00 35.22 85 ALA A C 1
ATOM 656 O O . ALA A 1 85 ? 2.220 -8.835 1.275 1.00 35.22 85 ALA A O 1
ATOM 657 N N . ALA A 1 86 ? 4.012 -9.022 2.598 1.00 37.66 86 ALA A N 1
ATOM 658 C CA . ALA A 1 86 ? 3.470 -10.043 3.499 1.00 37.66 86 ALA A CA 1
ATOM 659 C C . ALA A 1 86 ? 2.342 -9.482 4.384 1.00 37.66 86 ALA A C 1
ATOM 661 O O . ALA A 1 86 ? 1.524 -10.263 4.868 1.00 37.66 86 ALA A O 1
ATOM 662 N N . THR A 1 87 ? 2.143 -8.165 4.423 1.00 45.22 87 THR A N 1
ATOM 663 C CA . THR A 1 87 ? 0.838 -7.542 4.655 1.00 45.22 87 THR A CA 1
ATOM 664 C C . THR A 1 87 ? 0.301 -6.986 3.324 1.00 45.22 87 THR A C 1
ATOM 666 O O . THR A 1 87 ? 0.978 -6.262 2.626 1.00 45.22 87 THR A O 1
ATOM 669 N N . ASP A 1 88 ? -0.900 -7.368 2.865 1.00 59.16 88 ASP A N 1
ATOM 670 C CA . ASP A 1 88 ? -1.581 -6.586 1.803 1.00 59.16 88 ASP A CA 1
ATOM 671 C C . ASP A 1 88 ? -1.549 -5.115 2.265 1.00 59.16 88 ASP A C 1
ATOM 673 O O . ASP A 1 88 ? -1.746 -4.900 3.454 1.00 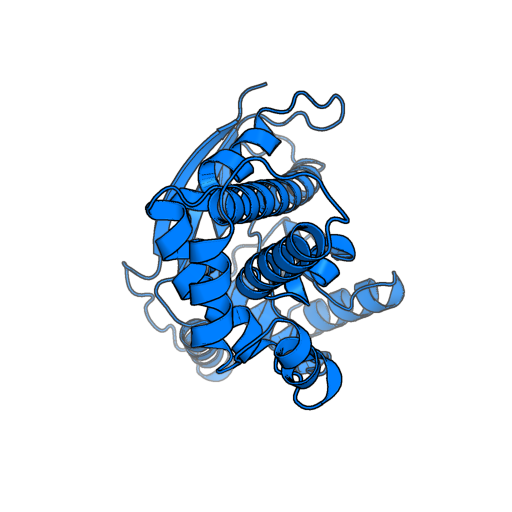59.16 88 ASP A O 1
ATOM 677 N N . GLY A 1 89 ? -1.307 -4.102 1.426 1.00 67.44 89 GLY A N 1
ATOM 678 C CA . GLY A 1 89 ? -1.344 -2.711 1.912 1.00 67.44 89 GLY A CA 1
ATOM 679 C C . GLY A 1 89 ? -2.647 -2.411 2.682 1.00 67.44 89 GLY A C 1
ATOM 680 O O . GLY A 1 89 ? -2.656 -1.709 3.691 1.00 67.44 89 GLY A O 1
ATOM 681 N N . ARG A 1 90 ? -3.734 -3.084 2.285 1.00 82.12 90 ARG A N 1
ATOM 682 C CA . ARG A 1 90 ? -5.003 -3.109 3.013 1.00 82.12 90 ARG A CA 1
ATOM 683 C C . ARG A 1 90 ? -4.955 -3.895 4.327 1.00 82.12 90 ARG A C 1
ATOM 685 O O . ARG A 1 90 ? -5.545 -3.460 5.309 1.00 82.12 90 ARG A O 1
ATOM 692 N N . TYR A 1 91 ? -4.240 -5.018 4.387 1.00 83.00 91 TYR A N 1
ATOM 693 C CA . TYR A 1 91 ? -3.928 -5.691 5.655 1.00 83.00 91 TYR A CA 1
ATOM 694 C C . TYR A 1 91 ? -3.095 -4.792 6.564 1.00 83.00 91 TYR A C 1
ATOM 696 O O . TYR A 1 91 ? -3.421 -4.726 7.734 1.00 83.00 91 TYR A O 1
ATOM 704 N N . TYR A 1 92 ? -2.049 -4.112 6.078 1.00 84.62 92 TYR A N 1
ATOM 705 C CA . TYR A 1 92 ? -1.206 -3.241 6.904 1.00 84.62 92 TYR A CA 1
ATOM 706 C C . TYR A 1 92 ? -2.061 -2.193 7.613 1.00 84.62 92 TYR A C 1
ATOM 708 O O . TYR A 1 92 ? -1.993 -2.077 8.831 1.00 84.62 92 TYR A O 1
ATOM 716 N N . ILE A 1 93 ? -2.917 -1.501 6.858 1.00 90.25 93 ILE A N 1
ATOM 717 C CA . ILE A 1 93 ? -3.854 -0.515 7.402 1.00 90.25 93 ILE A CA 1
ATOM 718 C C . ILE A 1 93 ? -4.800 -1.177 8.407 1.00 90.25 93 ILE A C 1
ATOM 720 O O . ILE A 1 93 ? -4.911 -0.716 9.537 1.00 90.25 93 ILE A O 1
ATOM 724 N N . SER A 1 94 ? -5.429 -2.292 8.027 1.00 93.19 94 SER A N 1
ATOM 725 C CA . SER A 1 94 ? -6.394 -2.996 8.884 1.00 93.19 94 SER A CA 1
ATOM 726 C C . SER A 1 94 ? -5.768 -3.482 10.188 1.00 93.19 94 SER A C 1
ATOM 728 O O . SER A 1 94 ? -6.308 -3.261 11.262 1.00 93.19 94 SER A O 1
ATOM 730 N N . HIS A 1 95 ? -4.597 -4.099 10.103 1.00 89.12 95 HIS A N 1
ATOM 731 C CA . HIS A 1 95 ? -3.835 -4.595 11.235 1.00 89.12 95 HIS A CA 1
ATOM 732 C C . HIS A 1 95 ? -3.317 -3.454 12.111 1.00 89.12 95 HIS A C 1
ATOM 734 O O . HIS A 1 95 ? -3.350 -3.570 13.329 1.00 89.12 95 HIS A O 1
ATOM 740 N N . LEU A 1 96 ? -2.849 -2.350 11.520 1.00 91.31 96 LEU A N 1
ATOM 741 C CA . LEU A 1 96 ? -2.425 -1.168 12.270 1.00 91.31 96 LEU A CA 1
ATOM 742 C C . LEU A 1 96 ? -3.594 -0.580 13.063 1.00 91.31 96 LEU A C 1
ATOM 744 O O . LEU A 1 96 ? -3.421 -0.301 14.246 1.00 91.31 96 LEU A O 1
ATOM 748 N N . VAL A 1 97 ? -4.766 -0.440 12.438 1.00 96.06 97 VAL A N 1
ATOM 749 C CA . VAL A 1 97 ? -5.972 0.044 13.118 1.00 96.06 97 VAL A CA 1
ATOM 750 C C . VAL A 1 97 ? -6.406 -0.923 14.215 1.00 96.06 97 VAL A C 1
ATOM 752 O O . VAL A 1 97 ? -6.604 -0.473 15.333 1.00 96.06 97 VAL A O 1
ATOM 755 N N . ILE A 1 98 ? -6.486 -2.234 13.952 1.00 95.12 98 ILE A N 1
ATOM 756 C CA . ILE A 1 98 ? -6.852 -3.237 14.972 1.00 95.12 98 ILE A CA 1
ATOM 757 C C . ILE A 1 98 ? -5.867 -3.205 16.144 1.00 95.12 98 ILE A C 1
ATOM 759 O O . ILE A 1 98 ? -6.283 -3.159 17.296 1.00 95.12 98 ILE A O 1
ATOM 763 N N . LYS A 1 99 ? -4.560 -3.194 15.860 1.00 93.00 99 LYS A N 1
ATOM 764 C CA . LYS A 1 99 ? -3.519 -3.125 16.887 1.00 93.00 99 LYS A CA 1
ATOM 765 C C . LYS A 1 99 ? -3.680 -1.867 17.738 1.00 93.00 99 LYS A C 1
ATOM 767 O O . LYS A 1 99 ? -3.668 -1.961 18.957 1.00 93.00 99 LYS A O 1
ATOM 772 N N . LYS A 1 100 ? -3.830 -0.703 17.101 1.00 94.50 100 LYS A N 1
ATOM 773 C CA . LYS A 1 100 ? -3.997 0.568 17.810 1.00 94.50 100 LYS A CA 1
ATOM 774 C C . LYS A 1 100 ? -5.292 0.601 18.607 1.00 94.50 100 LYS A C 1
ATOM 776 O O . LYS A 1 100 ? -5.267 1.042 19.741 1.00 94.50 100 LYS A O 1
ATOM 781 N N . PHE A 1 101 ? -6.380 0.081 18.052 1.00 95.69 101 PHE A N 1
ATOM 782 C CA . PHE A 1 101 ? -7.646 -0.073 18.755 1.00 95.69 101 PHE A CA 1
ATOM 783 C C . PHE A 1 101 ? -7.484 -0.876 20.048 1.00 95.69 101 PHE A C 1
ATOM 785 O O . PHE A 1 101 ? -7.883 -0.387 21.095 1.00 95.69 101 PHE A O 1
ATOM 792 N N . LEU A 1 102 ? -6.826 -2.039 19.998 1.00 93.06 102 LEU A N 1
ATOM 793 C CA . LEU A 1 102 ? -6.538 -2.836 21.194 1.00 93.06 102 LEU A CA 1
ATOM 794 C C . LEU A 1 102 ? -5.657 -2.077 22.195 1.00 93.06 102 LEU A C 1
ATOM 796 O O . LEU A 1 102 ? -6.003 -1.984 23.364 1.00 93.06 102 LEU A O 1
ATOM 800 N N . GLU A 1 103 ? -4.556 -1.474 21.731 1.00 92.88 103 GLU A N 1
ATOM 801 C CA . GLU A 1 103 ? -3.663 -0.682 22.589 1.00 92.88 103 GLU A CA 1
ATOM 802 C C . GLU A 1 103 ? -4.390 0.487 23.281 1.00 92.88 103 GLU A C 1
ATOM 804 O O . GLU A 1 103 ? -4.047 0.828 24.409 1.00 92.88 103 GLU A O 1
ATOM 809 N N . ILE A 1 104 ? -5.372 1.107 22.621 1.00 94.69 104 ILE A N 1
ATOM 810 C CA . ILE A 1 104 ? -6.154 2.225 23.168 1.00 94.69 104 ILE A CA 1
ATOM 811 C C . ILE A 1 104 ? -7.199 1.722 24.168 1.00 94.69 104 ILE A C 1
ATOM 813 O O . ILE A 1 104 ? -7.273 2.249 25.274 1.00 94.69 104 ILE A O 1
ATOM 817 N N . GLU A 1 105 ? -7.987 0.704 23.807 1.00 91.19 105 GLU A N 1
ATOM 818 C CA . GLU A 1 105 ? -9.035 0.150 24.682 1.00 91.19 105 GLU A CA 1
ATOM 819 C C . GLU A 1 105 ? -8.454 -0.465 25.962 1.00 91.19 105 GLU A C 1
ATOM 821 O O . GLU A 1 105 ? -9.052 -0.339 27.028 1.00 91.19 105 GLU A O 1
ATOM 826 N N . ASP A 1 106 ? -7.270 -1.076 25.872 1.00 91.62 106 ASP A N 1
ATOM 827 C CA . ASP A 1 106 ? -6.564 -1.649 27.022 1.00 91.62 106 ASP A CA 1
ATOM 828 C C . ASP A 1 106 ? -5.782 -0.585 27.827 1.00 91.62 106 ASP A C 1
ATOM 830 O O . ASP A 1 106 ? -5.135 -0.906 28.825 1.00 91.62 106 ASP A O 1
ATOM 834 N N . GLY A 1 107 ? -5.811 0.687 27.406 1.00 90.31 107 GLY A N 1
ATOM 835 C CA . GLY A 1 107 ? -5.135 1.796 28.086 1.00 90.31 107 GLY A CA 1
ATOM 836 C C . GLY A 1 107 ? -3.605 1.781 27.976 1.00 90.31 107 GLY A C 1
ATOM 837 O O . GLY A 1 107 ? -2.926 2.450 28.755 1.00 90.31 107 GLY A O 1
ATOM 838 N N . LEU A 1 108 ? -3.041 1.034 27.021 1.00 90.56 108 LEU A N 1
ATOM 839 C CA . LEU A 1 108 ? -1.594 0.954 26.779 1.00 90.56 108 LEU A CA 1
ATOM 840 C C . LEU A 1 108 ? -1.039 2.216 26.115 1.00 90.56 108 LEU A C 1
ATOM 842 O O . LEU A 1 108 ? 0.143 2.528 26.275 1.00 90.56 108 LEU A O 1
ATOM 846 N N . ILE A 1 109 ? -1.868 2.929 25.349 1.00 92.31 109 ILE A N 1
ATOM 847 C CA . ILE A 1 109 ? -1.509 4.214 24.747 1.00 92.31 109 ILE A CA 1
ATOM 848 C C . ILE A 1 109 ? -2.598 5.264 24.994 1.00 92.31 109 ILE A C 1
ATOM 850 O O . ILE A 1 109 ? -3.784 4.940 24.930 1.00 92.31 109 ILE A O 1
ATOM 854 N N . PRO A 1 110 ? -2.220 6.532 25.233 1.00 91.88 110 PRO A N 1
ATOM 855 C CA . PRO A 1 110 ? -3.184 7.618 25.330 1.00 91.88 110 PRO A CA 1
ATOM 856 C C . PRO A 1 110 ? -3.789 7.927 23.955 1.00 91.88 110 PRO A C 1
ATOM 858 O O . PRO A 1 110 ? -3.098 7.878 22.932 1.00 91.88 110 PRO A O 1
ATOM 861 N N . TRP A 1 111 ? -5.074 8.278 23.941 1.00 94.44 111 TRP A N 1
ATOM 862 C CA . TRP A 1 111 ? -5.791 8.680 22.735 1.00 94.44 111 TRP A CA 1
ATOM 863 C C . TRP A 1 1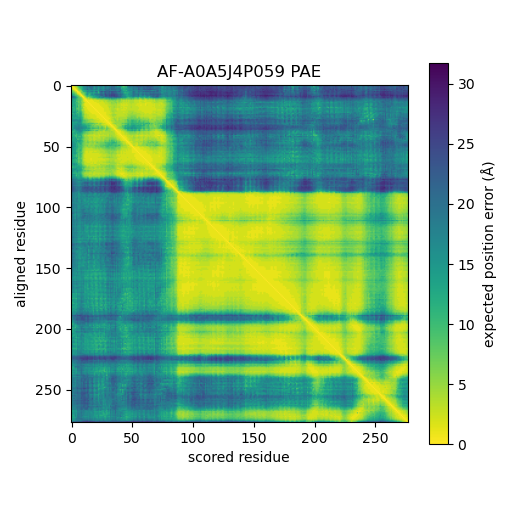11 ? -6.886 9.693 23.067 1.00 94.44 111 TRP A C 1
ATOM 865 O O . TRP A 1 111 ? -7.622 9.520 24.034 1.00 94.44 111 TRP A O 1
ATOM 875 N N . GLU A 1 112 ? -6.973 10.761 22.276 1.00 92.00 112 GLU A N 1
ATOM 876 C CA . GLU A 1 112 ? -7.823 11.926 22.573 1.00 92.00 112 GLU A CA 1
ATOM 877 C C . GLU A 1 112 ? -9.218 11.848 21.928 1.00 92.00 112 GLU A C 1
ATOM 879 O O . GLU A 1 112 ? -10.104 12.634 22.258 1.00 92.00 112 GLU A O 1
ATOM 884 N N . HIS A 1 113 ? -9.434 10.901 21.011 1.00 93.75 113 HIS A N 1
ATOM 885 C CA . HIS A 1 113 ? -10.674 10.777 20.240 1.00 93.75 113 HIS A CA 1
ATOM 886 C C . HIS A 1 113 ? -11.483 9.537 20.650 1.00 93.75 113 HIS A C 1
ATOM 888 O O . HIS A 1 113 ? -10.927 8.552 21.129 1.00 93.75 113 HIS A O 1
ATOM 894 N N . SER A 1 114 ? -12.806 9.554 20.440 1.00 94.12 114 SER A N 1
ATOM 895 C CA . SER A 1 114 ? -13.650 8.382 20.727 1.00 94.12 114 SER A CA 1
ATOM 896 C C . SER A 1 114 ? -13.315 7.199 19.810 1.00 94.12 114 SER A C 1
ATOM 898 O O . SER A 1 114 ? -13.143 7.361 18.601 1.00 94.12 114 SER A O 1
ATOM 900 N N . MET A 1 115 ? -13.309 5.995 20.388 1.00 96.06 115 MET A N 1
ATOM 901 C CA . MET A 1 115 ? -13.123 4.727 19.678 1.00 96.06 115 MET A CA 1
ATOM 902 C C . MET A 1 115 ? -14.436 4.053 19.257 1.00 96.06 115 MET A C 1
ATOM 904 O O . MET A 1 115 ? -14.396 2.990 18.640 1.00 96.06 115 MET A O 1
ATOM 908 N N . ASP A 1 116 ? -15.602 4.655 19.518 1.00 96.50 116 ASP A N 1
ATOM 909 C CA . ASP A 1 116 ? -16.914 4.017 19.301 1.00 96.50 116 ASP A CA 1
ATOM 910 C C . ASP A 1 116 ? -17.141 3.580 17.858 1.00 96.50 116 ASP A C 1
ATOM 912 O O . ASP A 1 116 ? -17.619 2.476 17.583 1.00 96.50 116 ASP A O 1
ATOM 916 N N . ARG A 1 117 ? -16.740 4.434 16.918 1.00 97.06 117 ARG A N 1
ATOM 917 C CA . ARG A 1 117 ? -16.870 4.157 15.492 1.00 97.06 117 ARG A CA 1
ATOM 918 C C . ARG A 1 117 ? -15.967 3.008 15.051 1.00 97.06 117 ARG A C 1
ATOM 920 O O . ARG A 1 117 ? -16.422 2.124 14.328 1.00 97.06 117 ARG A O 1
ATOM 927 N N . ILE A 1 118 ? -14.708 3.005 15.491 1.00 97.75 118 ILE A N 1
ATOM 928 C CA . ILE A 1 118 ? -13.758 1.931 15.184 1.00 97.75 118 ILE A CA 1
ATOM 929 C C . ILE A 1 118 ? -14.216 0.623 15.817 1.00 97.75 118 ILE A C 1
ATOM 931 O O . ILE A 1 118 ? -14.244 -0.395 15.129 1.00 97.75 118 ILE A O 1
ATOM 935 N N . ARG A 1 119 ? -14.657 0.662 17.080 1.00 97.75 119 ARG A N 1
ATOM 936 C CA . ARG A 1 119 ? -15.222 -0.488 17.789 1.00 97.75 119 ARG A CA 1
ATOM 937 C C . ARG A 1 119 ? -16.371 -1.091 16.994 1.00 97.75 119 ARG A C 1
ATOM 939 O O . ARG A 1 119 ? -16.338 -2.280 16.699 1.00 97.75 119 ARG A O 1
ATOM 946 N N . LYS A 1 120 ? -17.325 -0.262 16.554 1.00 97.81 120 LYS A N 1
ATOM 947 C CA . LYS A 1 120 ? -18.442 -0.700 15.711 1.00 97.81 120 LYS A CA 1
ATOM 948 C C . LYS A 1 120 ? -17.968 -1.332 14.400 1.00 97.81 120 LYS A C 1
ATOM 950 O O . LYS A 1 120 ? -18.394 -2.434 14.077 1.00 97.81 120 LYS A O 1
ATOM 955 N N . ILE A 1 121 ? -17.065 -0.677 13.668 1.00 98.06 121 ILE A N 1
ATOM 956 C CA . ILE A 1 121 ? -16.540 -1.192 12.392 1.00 98.06 121 ILE A CA 1
ATOM 957 C C . ILE A 1 121 ? -15.854 -2.552 12.577 1.00 98.06 121 ILE A C 1
ATOM 959 O O . ILE A 1 121 ? -16.085 -3.465 11.787 1.00 98.06 121 ILE A O 1
ATOM 963 N N . VAL A 1 122 ? -15.011 -2.692 13.602 1.00 97.31 122 VAL A N 1
ATOM 964 C CA . VAL A 1 122 ? -14.270 -3.929 13.886 1.00 97.31 122 VAL A CA 1
ATOM 965 C C . VAL A 1 122 ? -15.226 -5.038 14.326 1.00 97.31 122 VAL A C 1
ATOM 967 O O . VAL A 1 122 ? -15.129 -6.155 13.818 1.00 97.31 122 VAL A O 1
ATOM 970 N N . PHE A 1 123 ? -16.162 -4.738 15.226 1.00 97.75 123 PHE A N 1
ATOM 971 C CA . PHE A 1 123 ? -17.087 -5.726 15.783 1.00 97.75 123 PHE A CA 1
ATOM 972 C C . PHE A 1 123 ? -18.069 -6.239 14.733 1.00 97.75 123 PHE A C 1
ATOM 974 O O . PHE A 1 123 ? -18.201 -7.451 14.575 1.00 97.75 123 PHE A O 1
ATOM 981 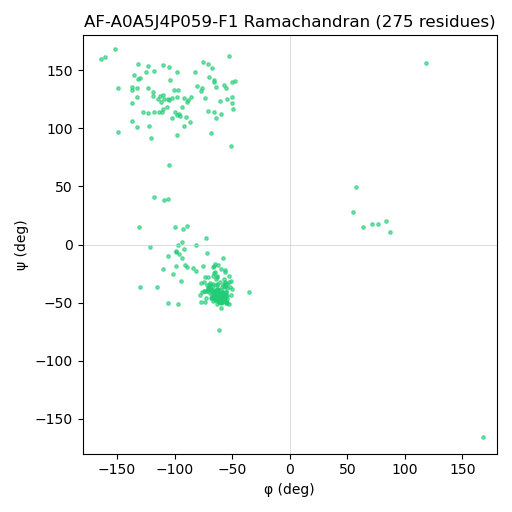N N . ASP A 1 124 ? -18.662 -5.336 13.949 1.00 97.94 124 ASP A N 1
ATOM 982 C CA . ASP A 1 124 ? -19.565 -5.701 12.857 1.00 97.94 124 ASP A CA 1
ATOM 983 C C . ASP A 1 124 ? -18.832 -6.530 11.787 1.00 97.94 124 ASP A C 1
ATOM 985 O O . ASP A 1 124 ? -19.367 -7.517 11.292 1.00 97.94 124 ASP A O 1
ATOM 989 N N . TYR A 1 125 ? -17.594 -6.162 11.430 1.00 97.69 125 TYR A N 1
ATOM 990 C CA . TYR A 1 125 ? -16.847 -6.838 10.364 1.00 97.69 125 TYR A CA 1
ATOM 991 C C . TYR A 1 125 ? -16.375 -8.249 10.739 1.00 97.69 125 TYR A C 1
ATOM 993 O O . TYR A 1 125 ? -16.343 -9.145 9.892 1.00 97.69 125 TYR A O 1
ATOM 1001 N N . PHE A 1 126 ? -15.946 -8.445 11.988 1.00 95.81 126 PHE A N 1
ATOM 1002 C CA . PHE A 1 126 ? -15.491 -9.750 12.471 1.00 95.81 126 PHE A CA 1
ATOM 1003 C C . PHE A 1 126 ? -16.602 -10.585 13.112 1.00 95.81 126 PHE A C 1
ATOM 1005 O O . PHE A 1 126 ? -16.335 -11.741 13.440 1.00 95.81 126 PHE A O 1
ATOM 1012 N N . GLU A 1 127 ? -17.811 -10.029 13.238 1.00 96.88 127 GLU A N 1
ATOM 1013 C CA . GLU A 1 127 ? -18.972 -10.648 13.886 1.00 96.88 127 GLU A CA 1
ATOM 1014 C C . GLU A 1 127 ? -18.669 -11.024 15.347 1.00 96.88 127 GLU A C 1
ATOM 1016 O O . GLU A 1 127 ? -18.879 -12.151 15.792 1.00 96.88 127 GLU A O 1
ATOM 1021 N N . ILE A 1 128 ? -18.120 -10.067 16.099 1.00 96.25 128 ILE A N 1
ATOM 1022 C CA . ILE A 1 128 ? -17.698 -10.244 17.496 1.00 96.25 128 ILE A CA 1
ATOM 1023 C C . ILE A 1 128 ? -18.389 -9.231 18.409 1.00 96.25 128 ILE A C 1
ATOM 1025 O O . ILE A 1 128 ? -18.760 -8.145 17.980 1.00 96.25 128 ILE A O 1
ATOM 1029 N N . GLN A 1 129 ? -18.546 -9.577 19.688 1.00 94.00 129 GLN A N 1
ATOM 1030 C CA . GLN A 1 129 ? -19.209 -8.712 20.677 1.00 94.00 129 GLN A CA 1
ATOM 1031 C C . GLN A 1 129 ? -18.235 -7.919 21.560 1.00 94.00 129 GLN A C 1
ATOM 1033 O O . GLN A 1 129 ? -18.633 -6.954 22.205 1.00 94.00 129 GLN A O 1
ATOM 1038 N N . ASN A 1 130 ? -16.971 -8.339 21.622 1.00 93.50 130 ASN A N 1
ATOM 1039 C CA . ASN A 1 130 ? -15.917 -7.700 22.407 1.00 93.50 130 ASN A CA 1
ATOM 1040 C C . ASN A 1 130 ? -14.544 -7.948 21.762 1.00 93.50 130 ASN A C 1
ATOM 1042 O O . ASN A 1 130 ? -14.411 -8.792 20.870 1.00 93.50 130 ASN A O 1
ATOM 1046 N N . GLN A 1 131 ? -13.515 -7.237 22.230 1.00 88.94 131 GLN A N 1
ATOM 1047 C CA . GLN A 1 131 ? -12.177 -7.292 21.646 1.00 88.94 131 GLN A CA 1
ATOM 1048 C C . GLN A 1 131 ? -11.503 -8.671 21.744 1.00 88.94 131 GLN A C 1
ATOM 1050 O O . GLN A 1 131 ? -10.729 -9.023 20.854 1.00 88.94 131 GLN A O 1
ATOM 1055 N N . PHE A 1 132 ? -11.841 -9.497 22.744 1.00 90.44 132 PHE A N 1
ATOM 1056 C CA . PHE A 1 132 ? -11.303 -10.860 22.862 1.00 90.44 132 PHE A CA 1
ATOM 1057 C C . PHE A 1 132 ? -11.764 -11.768 21.718 1.00 90.44 132 PHE A C 1
ATOM 1059 O O . PHE A 1 132 ? -11.047 -12.695 21.347 1.00 90.44 132 PHE A O 1
ATOM 1066 N N . GLY A 1 133 ? -12.903 -11.464 21.086 1.00 89.88 133 GLY A N 1
ATOM 1067 C CA . GLY A 1 133 ? -13.362 -12.166 19.887 1.00 89.88 133 GLY A CA 1
ATOM 1068 C C . GLY A 1 133 ? -12.380 -12.081 18.710 1.00 89.88 133 GLY A C 1
ATOM 1069 O O . GLY A 1 133 ? -12.391 -12.949 17.839 1.00 89.88 133 GLY A O 1
ATOM 1070 N N . LEU A 1 134 ? -11.480 -11.089 18.689 1.00 90.25 134 LEU A N 1
ATOM 1071 C CA . LEU A 1 134 ? -10.416 -11.015 17.685 1.00 90.25 134 LEU A CA 1
ATOM 1072 C C . LEU A 1 134 ? -9.433 -12.187 17.801 1.00 90.25 134 LEU A C 1
ATOM 1074 O O . LEU A 1 134 ? -8.909 -12.616 16.776 1.00 90.25 134 LEU A O 1
ATOM 1078 N N . LEU A 1 135 ? -9.218 -12.754 18.996 1.00 87.00 135 LEU A N 1
ATOM 1079 C CA . LEU A 1 135 ? -8.274 -13.861 19.197 1.00 87.00 135 LEU A CA 1
ATOM 1080 C C . LEU A 1 135 ? -8.590 -15.048 18.278 1.00 87.00 135 LEU A C 1
ATOM 1082 O O . LEU A 1 135 ? -7.684 -15.592 17.654 1.00 87.00 135 LEU A O 1
ATOM 1086 N N . TYR A 1 136 ? -9.869 -15.375 18.094 1.00 87.44 136 TYR A N 1
ATOM 1087 C CA . TYR A 1 136 ? -10.300 -16.427 17.172 1.00 87.44 136 TYR A CA 1
ATOM 1088 C C . TYR A 1 136 ? -9.818 -16.178 15.730 1.00 87.44 136 TYR A C 1
ATOM 1090 O O . TYR A 1 136 ? -9.240 -17.058 15.091 1.00 87.44 136 TYR A O 1
ATOM 1098 N N . HIS A 1 137 ? -9.969 -14.947 15.225 1.00 86.25 137 HIS A N 1
ATOM 1099 C CA . HIS A 1 137 ? -9.577 -14.582 13.855 1.00 86.25 137 HIS A CA 1
ATOM 1100 C C . HIS A 1 137 ? -8.063 -14.423 13.668 1.00 86.25 137 HIS A C 1
ATOM 1102 O O . HIS A 1 137 ? -7.598 -14.442 12.529 1.00 86.25 137 HIS A O 1
ATOM 1108 N N . PHE A 1 138 ? -7.298 -14.254 14.749 1.00 81.44 138 PHE A N 1
ATOM 1109 C CA . PHE A 1 138 ? -5.842 -14.091 14.699 1.00 81.44 138 PHE A CA 1
ATOM 1110 C C . PHE A 1 138 ? -5.059 -15.363 15.052 1.00 81.44 138 PHE A C 1
ATOM 1112 O O . PHE A 1 138 ? -3.942 -15.511 14.559 1.00 81.44 138 PHE A O 1
ATOM 1119 N N . TYR A 1 139 ? -5.635 -16.283 15.833 1.00 73.31 139 TYR A N 1
ATOM 1120 C CA . TYR A 1 139 ? -4.961 -17.502 16.295 1.00 73.31 139 TYR A CA 1
ATOM 1121 C C . TYR A 1 139 ? -5.567 -18.801 15.758 1.00 73.31 139 TYR A C 1
ATOM 1123 O O . TYR A 1 139 ? -4.812 -19.722 15.462 1.00 73.31 139 TYR A O 1
ATOM 1131 N N . GLU A 1 140 ? -6.891 -18.895 15.600 1.00 80.06 140 GLU A N 1
ATOM 1132 C CA . GLU A 1 140 ? -7.536 -20.155 15.199 1.00 80.06 140 GLU A CA 1
ATOM 1133 C C . GLU A 1 140 ? -7.820 -20.223 13.698 1.00 80.06 140 GLU A C 1
ATOM 1135 O O . GLU A 1 140 ? -7.432 -21.176 13.026 1.00 80.06 140 GLU A O 1
ATOM 1140 N N . VAL A 1 141 ? -8.470 -19.196 13.145 1.00 84.12 141 VAL A N 1
ATOM 1141 C CA . VAL A 1 141 ? -8.922 -19.178 11.740 1.00 84.12 141 VAL A CA 1
ATOM 1142 C C . VAL A 1 141 ? -8.271 -18.066 10.930 1.00 84.12 141 VAL A C 1
ATOM 1144 O O . VAL A 1 141 ? -8.915 -17.396 10.116 1.00 84.12 141 VAL A O 1
ATOM 1147 N N . PHE A 1 142 ? -6.974 -17.853 11.159 1.00 82.00 142 PHE A N 1
ATOM 1148 C CA . PHE A 1 142 ? -6.231 -16.760 10.543 1.00 82.00 142 PHE A CA 1
ATOM 1149 C C . PHE A 1 142 ? -6.439 -16.693 9.027 1.00 82.00 142 PHE A C 1
ATOM 1151 O O . PHE A 1 142 ? -6.046 -17.576 8.263 1.00 82.00 142 PHE A O 1
ATOM 1158 N N . ASN 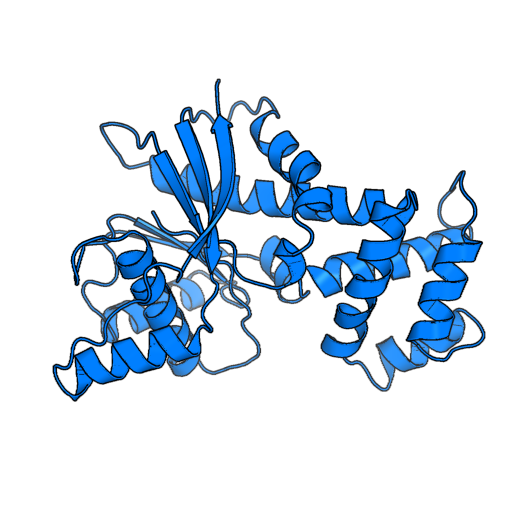A 1 143 ? -7.026 -15.582 8.579 1.00 79.94 143 ASN A N 1
ATOM 1159 C CA . ASN A 1 143 ? -7.236 -15.307 7.169 1.00 79.94 143 ASN A CA 1
ATOM 1160 C C . ASN A 1 143 ? -6.797 -13.879 6.838 1.00 79.94 143 ASN A C 1
ATOM 1162 O O . ASN A 1 143 ? -7.524 -12.902 7.036 1.00 79.94 143 ASN A O 1
ATOM 1166 N N . LYS A 1 144 ? -5.605 -13.766 6.247 1.00 76.06 144 LYS A N 1
ATOM 1167 C CA . LYS A 1 144 ? -5.031 -12.494 5.786 1.00 76.06 144 LYS A CA 1
ATOM 1168 C C . LYS A 1 144 ? -5.959 -11.736 4.829 1.00 76.06 144 LYS A C 1
ATOM 1170 O O . LYS A 1 144 ? -6.009 -10.510 4.880 1.00 76.06 144 LYS A O 1
ATOM 1175 N N . GLY A 1 145 ? -6.676 -12.439 3.950 1.00 78.19 145 GLY A N 1
ATOM 1176 C CA . GLY A 1 145 ? -7.627 -11.837 3.013 1.00 78.19 145 GLY A CA 1
ATOM 1177 C C . GLY A 1 145 ? -8.829 -11.218 3.726 1.00 78.19 145 GLY A C 1
ATOM 1178 O O . GLY A 1 145 ? -9.203 -10.092 3.404 1.00 78.19 145 GLY A O 1
ATOM 1179 N N . LYS A 1 146 ? -9.365 -11.910 4.741 1.00 86.81 146 LYS A N 1
ATOM 1180 C CA . LYS A 1 146 ? -10.422 -11.395 5.619 1.00 86.81 146 LYS A CA 1
ATOM 1181 C C . LYS A 1 146 ? -9.937 -10.161 6.369 1.00 86.81 146 LYS A C 1
ATOM 1183 O O . LYS A 1 146 ? -10.589 -9.131 6.291 1.00 86.81 146 LYS A O 1
ATOM 1188 N N . ILE A 1 147 ? -8.765 -10.200 6.998 1.00 87.19 147 ILE A N 1
ATOM 1189 C CA . ILE A 1 147 ? -8.221 -9.025 7.699 1.00 87.19 147 ILE A CA 1
ATOM 1190 C C . ILE A 1 147 ? -8.002 -7.859 6.722 1.00 87.19 147 ILE A C 1
ATOM 1192 O O . ILE A 1 147 ? -8.392 -6.736 7.010 1.00 87.19 147 ILE A O 1
ATOM 1196 N N . ALA A 1 148 ? -7.463 -8.114 5.526 1.00 84.94 148 ALA A N 1
ATOM 1197 C CA . ALA A 1 148 ? -7.289 -7.086 4.499 1.00 84.94 148 ALA A CA 1
ATOM 1198 C C . ALA A 1 148 ? -8.613 -6.490 3.988 1.00 84.94 148 ALA A C 1
ATOM 1200 O O . ALA A 1 148 ? -8.629 -5.351 3.522 1.00 84.94 148 ALA A O 1
ATOM 1201 N N . GLY A 1 149 ? -9.712 -7.246 4.030 1.00 89.19 149 GLY A N 1
ATOM 1202 C CA . GLY A 1 149 ? -11.025 -6.773 3.594 1.00 89.19 149 GLY A CA 1
ATOM 1203 C C . GLY A 1 149 ? -11.598 -5.664 4.484 1.00 89.19 149 GLY A C 1
ATOM 1204 O O . GLY A 1 149 ? -12.288 -4.787 3.958 1.00 89.19 149 GLY A O 1
ATOM 1205 N N . LEU A 1 150 ? -11.218 -5.620 5.771 1.00 94.69 150 LEU A N 1
ATOM 1206 C CA . LEU A 1 150 ? -11.624 -4.575 6.720 1.00 94.69 150 LEU A CA 1
ATOM 1207 C C . LEU A 1 150 ? -11.255 -3.173 6.212 1.00 94.69 150 LEU A C 1
ATOM 1209 O O . LEU A 1 150 ? -12.002 -2.215 6.404 1.00 94.69 150 LEU A O 1
ATOM 1213 N N . CYS A 1 151 ? -10.141 -3.061 5.485 1.00 93.69 151 CYS A N 1
ATOM 1214 C CA . CYS A 1 151 ? -9.645 -1.808 4.924 1.00 93.69 151 CYS A CA 1
ATOM 1215 C C . CYS A 1 151 ? -10.680 -1.050 4.088 1.00 93.69 151 CYS A C 1
ATOM 1217 O O . CYS A 1 151 ? -10.581 0.169 3.982 1.00 93.69 151 CYS A O 1
ATOM 1219 N N . LYS A 1 152 ? -11.657 -1.737 3.479 1.00 94.25 152 LYS A N 1
ATOM 1220 C CA . LYS A 1 152 ? -12.731 -1.069 2.732 1.00 94.25 152 LYS A CA 1
ATOM 1221 C C . LYS A 1 152 ? -13.566 -0.175 3.656 1.00 94.25 152 LYS A C 1
ATOM 1223 O O . LYS A 1 152 ? -13.803 0.981 3.320 1.00 94.25 152 LYS A O 1
ATOM 1228 N N . SER A 1 153 ? -13.960 -0.692 4.817 1.00 97.38 153 SER A N 1
ATOM 1229 C CA . SER A 1 153 ? -14.722 0.056 5.823 1.00 97.38 153 SER A CA 1
ATOM 1230 C C . SER A 1 153 ? -13.871 1.150 6.467 1.00 97.38 153 SER A C 1
ATOM 1232 O O . SER A 1 153 ? -14.348 2.263 6.666 1.00 97.38 153 SER A O 1
ATOM 1234 N N . LEU A 1 154 ? -12.586 0.873 6.711 1.00 97.56 154 LEU A N 1
ATOM 1235 C CA . LEU A 1 154 ? -11.646 1.863 7.253 1.00 97.56 154 LEU A CA 1
ATOM 1236 C C . LEU A 1 154 ? -11.373 3.011 6.273 1.00 97.56 154 LEU A C 1
ATOM 1238 O O . LEU A 1 154 ? -11.236 4.153 6.691 1.00 97.56 154 LEU A O 1
ATOM 1242 N N . ALA A 1 155 ? -11.330 2.737 4.965 1.00 96.81 155 ALA A N 1
ATOM 1243 C CA . ALA A 1 155 ? -11.195 3.778 3.947 1.00 96.81 155 ALA A CA 1
ATOM 1244 C C . ALA A 1 155 ? -12.400 4.727 3.940 1.00 96.81 155 ALA A C 1
ATOM 1246 O O . ALA A 1 155 ? -12.228 5.929 3.776 1.00 96.81 155 ALA A O 1
ATOM 1247 N N . ALA A 1 156 ? -13.616 4.196 4.109 1.00 97.62 156 ALA A N 1
ATOM 1248 C CA . ALA A 1 156 ? -14.813 5.026 4.238 1.00 97.62 156 ALA A CA 1
ATOM 1249 C C . ALA A 1 156 ? -14.751 5.880 5.513 1.00 97.62 156 ALA A C 1
ATOM 1251 O O . ALA A 1 156 ? -14.933 7.090 5.446 1.00 97.62 156 ALA A O 1
ATOM 1252 N N . ALA A 1 157 ? -14.380 5.274 6.645 1.00 97.81 157 ALA A N 1
ATOM 1253 C CA . ALA A 1 157 ? -14.241 5.991 7.909 1.00 97.81 157 ALA A CA 1
ATOM 1254 C C . ALA A 1 157 ? -13.187 7.108 7.858 1.00 97.81 157 ALA A C 1
ATOM 1256 O O . ALA A 1 157 ? -13.466 8.209 8.321 1.00 97.81 157 ALA A O 1
ATOM 1257 N N . ALA A 1 158 ? -12.028 6.864 7.236 1.00 97.75 158 ALA A N 1
ATOM 1258 C CA . ALA A 1 158 ? -11.005 7.889 7.019 1.00 97.75 158 ALA A CA 1
ATOM 1259 C C . ALA A 1 158 ? -11.538 9.078 6.207 1.00 97.75 158 ALA A C 1
ATOM 1261 O O . ALA A 1 158 ? -11.315 10.218 6.582 1.00 97.75 158 ALA A O 1
ATOM 1262 N N . ARG A 1 159 ? -12.275 8.833 5.114 1.00 97.50 159 ARG A N 1
ATOM 1263 C CA . ARG A 1 159 ? -12.855 9.918 4.294 1.00 97.50 159 ARG A CA 1
ATOM 1264 C C . ARG A 1 159 ? -13.897 10.744 5.036 1.00 97.50 159 ARG A C 1
ATOM 1266 O O . ARG A 1 159 ? -14.146 11.887 4.675 1.00 97.50 159 ARG A O 1
ATOM 1273 N N . GLU A 1 160 ? -14.507 10.156 6.053 1.00 96.94 160 GLU A N 1
ATOM 1274 C CA . GLU A 1 160 ? -15.462 10.815 6.936 1.00 96.94 160 GLU A CA 1
ATOM 1275 C C . GLU A 1 160 ? -14.793 11.417 8.187 1.00 96.94 160 GLU A C 1
ATOM 1277 O O . GLU A 1 160 ? -15.490 11.766 9.139 1.00 96.94 160 GLU A O 1
ATOM 1282 N N . GLY A 1 161 ? -13.461 11.529 8.206 1.00 96.25 161 GLY A N 1
ATOM 1283 C CA . GLY A 1 161 ? -12.719 12.209 9.265 1.00 96.25 161 GLY A CA 1
ATOM 1284 C C . GLY A 1 161 ? -12.434 11.364 10.505 1.00 96.25 161 GLY A C 1
ATOM 1285 O O . GLY A 1 161 ? -12.209 11.928 11.572 1.00 96.25 161 GLY A O 1
ATOM 1286 N N . GLU A 1 162 ? -12.487 10.027 10.425 1.00 97.62 162 GLU A N 1
ATOM 1287 C CA . GLU A 1 162 ? -12.117 9.182 11.567 1.00 97.62 162 GLU A CA 1
ATOM 1288 C C . GLU A 1 162 ? -10.588 9.234 11.804 1.00 97.62 162 GLU A C 1
ATOM 1290 O O . GLU A 1 162 ? -9.829 8.757 10.946 1.00 97.62 162 GLU A O 1
ATOM 1295 N N . PRO A 1 163 ? -10.117 9.772 12.951 1.00 96.94 163 PRO A N 1
ATOM 1296 C CA . PRO A 1 163 ? -8.704 10.107 13.142 1.00 96.94 163 PRO A CA 1
ATOM 1297 C C . PRO A 1 163 ? -7.739 8.920 13.075 1.00 96.94 163 PRO A C 1
ATOM 1299 O O . PRO A 1 163 ? -6.637 9.048 12.531 1.00 96.94 163 PRO A O 1
ATOM 1302 N N . LEU A 1 164 ? -8.110 7.751 13.612 1.00 96.88 164 LEU A N 1
ATOM 1303 C CA . LEU A 1 164 ? -7.214 6.593 13.618 1.00 96.88 164 LEU A CA 1
ATOM 1304 C C . LEU A 1 164 ? -7.040 6.007 12.207 1.00 96.88 164 LEU A C 1
ATOM 1306 O O . LEU A 1 164 ? -5.938 5.597 11.827 1.00 96.88 164 LEU A O 1
ATOM 1310 N N . CYS A 1 165 ? -8.107 5.990 11.412 1.00 97.50 165 CYS A N 1
ATOM 1311 C CA . CYS A 1 165 ? -8.083 5.577 10.020 1.00 97.50 165 CYS A CA 1
ATOM 1312 C C . CYS A 1 165 ? -7.268 6.565 9.182 1.00 97.50 165 CYS A C 1
ATOM 1314 O O . CYS A 1 165 ? -6.374 6.126 8.459 1.00 97.50 165 CYS A O 1
ATOM 1316 N N . GLU A 1 166 ? -7.500 7.877 9.304 1.00 96.94 166 GLU A N 1
ATOM 1317 C CA . GLU A 1 166 ? -6.686 8.894 8.618 1.00 96.94 166 GLU A CA 1
ATOM 1318 C C . GLU A 1 166 ? -5.195 8.728 8.934 1.00 96.94 166 GLU A C 1
ATOM 1320 O O . GLU A 1 166 ? -4.359 8.668 8.024 1.00 96.94 166 GLU A O 1
ATOM 1325 N N . TYR A 1 167 ? -4.863 8.555 10.218 1.00 95.25 167 TYR A N 1
ATOM 1326 C CA . TYR A 1 167 ? -3.506 8.260 10.665 1.00 95.25 167 TYR A CA 1
ATOM 1327 C C . TYR A 1 167 ? -2.941 7.011 9.972 1.00 95.25 167 TYR A C 1
ATOM 1329 O O . TYR A 1 167 ? -1.827 7.041 9.437 1.00 95.25 167 TYR A O 1
ATOM 1337 N N . ALA A 1 168 ? -3.698 5.912 9.935 1.00 94.44 168 ALA A N 1
ATOM 1338 C CA . ALA A 1 168 ? -3.251 4.658 9.339 1.00 94.44 168 ALA A CA 1
ATOM 1339 C C . ALA A 1 168 ? -3.002 4.771 7.823 1.00 94.44 168 ALA A C 1
ATOM 1341 O O . ALA A 1 168 ? -1.990 4.260 7.329 1.00 94.44 168 ALA A O 1
ATOM 1342 N N . PHE A 1 169 ? -3.869 5.469 7.084 1.00 95.38 169 PHE A N 1
ATOM 1343 C CA . PHE A 1 169 ? -3.673 5.710 5.651 1.00 95.38 169 PHE A CA 1
ATOM 1344 C C . PHE A 1 169 ? -2.496 6.651 5.383 1.00 95.38 169 PHE A C 1
ATOM 1346 O O . PHE A 1 169 ? -1.657 6.349 4.532 1.00 95.38 169 PHE A O 1
ATOM 1353 N N . GLN A 1 170 ? -2.342 7.727 6.158 1.00 94.44 170 GLN A N 1
ATOM 1354 C CA . GLN A 1 170 ? -1.188 8.616 6.030 1.00 94.44 170 GLN A CA 1
ATOM 1355 C C . GLN A 1 170 ? 0.127 7.860 6.280 1.00 94.44 170 GLN A C 1
A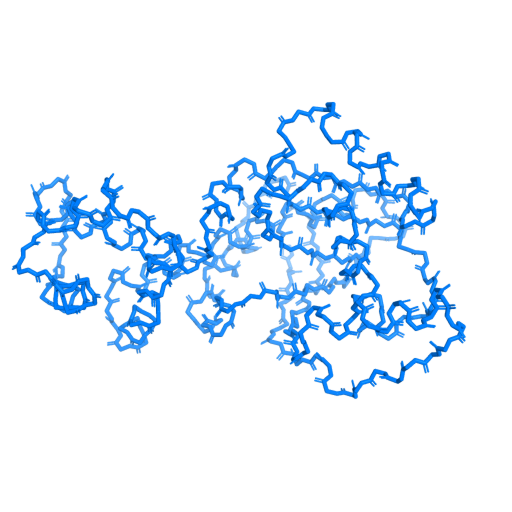TOM 1357 O O . GLN A 1 170 ? 1.091 8.003 5.522 1.00 94.44 170 GLN A O 1
ATOM 1362 N N . ARG A 1 171 ? 0.162 7.004 7.308 1.00 90.12 171 ARG A N 1
ATOM 1363 C CA . ARG A 1 171 ? 1.287 6.104 7.596 1.00 90.12 171 ARG A CA 1
ATOM 1364 C C . ARG A 1 171 ? 1.578 5.162 6.429 1.00 90.12 171 ARG A C 1
ATOM 1366 O O . ARG A 1 171 ? 2.745 4.997 6.076 1.00 90.12 171 ARG A O 1
ATOM 1373 N N . ALA A 1 172 ? 0.551 4.574 5.819 1.00 88.44 172 ALA A N 1
ATOM 1374 C CA . ALA A 1 172 ? 0.713 3.724 4.642 1.00 88.44 172 ALA A CA 1
ATOM 1375 C C . ALA A 1 172 ? 1.293 4.505 3.450 1.00 88.44 172 ALA A C 1
ATOM 1377 O O . ALA A 1 172 ? 2.232 4.029 2.811 1.00 88.44 172 ALA A O 1
ATOM 1378 N N . GLY A 1 173 ? 0.816 5.730 3.207 1.00 89.19 173 GLY A N 1
ATOM 1379 C CA . GLY A 1 173 ? 1.347 6.636 2.187 1.00 89.19 173 GLY A CA 1
ATOM 1380 C C . GLY A 1 173 ? 2.835 6.939 2.374 1.00 89.19 173 GLY A C 1
ATOM 1381 O O . GLY A 1 173 ? 3.615 6.773 1.437 1.00 89.19 173 GLY A O 1
ATOM 1382 N N . ILE A 1 174 ? 3.255 7.289 3.598 1.00 87.69 174 ILE A N 1
ATOM 1383 C CA . ILE A 1 174 ? 4.673 7.523 3.944 1.00 87.69 174 ILE A CA 1
ATOM 1384 C C . ILE A 1 174 ? 5.519 6.299 3.604 1.00 87.69 174 ILE A C 1
ATOM 1386 O O . ILE A 1 174 ? 6.609 6.394 3.042 1.00 87.69 174 ILE A O 1
ATOM 1390 N N . GLN A 1 175 ? 5.031 5.114 3.939 1.00 81.88 175 GLN A N 1
ATOM 1391 C CA . GLN A 1 175 ? 5.801 3.914 3.677 1.00 81.88 175 GLN A CA 1
ATOM 1392 C C . GLN A 1 175 ? 5.883 3.609 2.179 1.00 81.88 175 GLN A C 1
ATOM 1394 O O . GLN A 1 175 ? 6.967 3.281 1.703 1.00 81.88 175 GLN A O 1
ATOM 1399 N N . LEU A 1 176 ? 4.802 3.782 1.413 1.00 83.38 176 LEU A N 1
ATOM 1400 C CA . LEU A 1 176 ? 4.837 3.663 -0.050 1.00 83.38 176 LEU A CA 1
ATOM 1401 C C . LEU A 1 176 ? 5.838 4.647 -0.671 1.00 83.38 176 LEU A C 1
ATOM 1403 O O . LEU A 1 176 ? 6.663 4.247 -1.494 1.00 83.38 176 LEU A O 1
ATOM 1407 N N . GLY A 1 177 ? 5.836 5.906 -0.222 1.00 85.06 177 GLY A N 1
ATOM 1408 C CA . GLY A 1 177 ? 6.782 6.919 -0.693 1.00 85.06 177 GLY A CA 1
ATOM 1409 C C . GLY A 1 177 ? 8.234 6.524 -0.425 1.00 85.06 177 GLY A C 1
ATOM 1410 O O . GLY A 1 177 ? 9.091 6.695 -1.290 1.00 85.06 177 GLY A O 1
ATOM 1411 N N . ARG A 1 178 ? 8.523 5.914 0.734 1.00 82.38 178 ARG A N 1
ATOM 1412 C CA . ARG A 1 178 ? 9.880 5.450 1.086 1.00 82.38 178 ARG A CA 1
ATOM 1413 C C . ARG A 1 178 ? 10.380 4.355 0.154 1.00 82.38 178 ARG A C 1
ATOM 1415 O O . ARG A 1 178 ? 11.549 4.392 -0.223 1.00 82.38 178 ARG A O 1
ATOM 1422 N N . HIS A 1 179 ? 9.510 3.431 -0.248 1.00 76.38 179 HIS A N 1
ATOM 1423 C CA . HIS A 1 179 ? 9.858 2.383 -1.210 1.00 76.38 179 HIS A CA 1
ATOM 1424 C C . HIS A 1 179 ? 10.168 2.969 -2.586 1.00 76.38 179 HIS A C 1
ATOM 1426 O O . HIS A 1 179 ? 11.201 2.651 -3.174 1.00 76.38 179 HIS A O 1
ATOM 1432 N N . VAL A 1 180 ? 9.323 3.886 -3.069 1.00 80.88 180 VAL A N 1
ATOM 1433 C CA . VAL A 1 180 ? 9.570 4.560 -4.348 1.00 80.88 180 VAL A CA 1
ATOM 1434 C C . VAL A 1 180 ? 10.874 5.357 -4.283 1.00 80.88 180 VAL A C 1
ATOM 1436 O O . VAL A 1 180 ? 11.727 5.179 -5.147 1.00 80.88 180 VAL A O 1
ATOM 1439 N N . ARG A 1 181 ? 11.102 6.151 -3.228 1.00 82.50 181 ARG A N 1
ATOM 1440 C CA . ARG A 1 181 ? 12.349 6.911 -3.021 1.00 82.50 181 ARG A CA 1
ATOM 1441 C C . ARG A 1 181 ? 13.586 6.011 -3.018 1.00 82.50 181 ARG A C 1
ATOM 1443 O O . ARG A 1 181 ? 14.594 6.359 -3.634 1.00 82.50 181 ARG A O 1
ATOM 1450 N N . ALA A 1 182 ? 13.513 4.855 -2.354 1.00 77.88 182 ALA A N 1
ATOM 1451 C CA . ALA A 1 182 ? 14.605 3.887 -2.328 1.00 77.88 182 ALA A CA 1
ATOM 1452 C C . ALA A 1 182 ? 14.955 3.413 -3.744 1.00 77.88 182 ALA A C 1
ATOM 1454 O O . ALA A 1 182 ? 16.118 3.483 -4.136 1.00 77.88 182 ALA A O 1
ATOM 1455 N N . CYS A 1 183 ? 13.969 3.030 -4.554 1.00 75.12 183 CYS A N 1
ATOM 1456 C CA . CYS A 1 183 ? 14.258 2.606 -5.921 1.00 75.12 183 CYS A CA 1
ATOM 1457 C C . CYS A 1 183 ? 14.667 3.745 -6.845 1.00 75.12 183 CYS A C 1
ATOM 1459 O O . CYS A 1 183 ? 15.562 3.532 -7.654 1.00 75.12 183 CYS A O 1
ATOM 1461 N N . VAL A 1 184 ? 14.118 4.955 -6.693 1.00 79.31 184 VAL A N 1
ATOM 1462 C CA . VAL A 1 184 ? 14.616 6.136 -7.420 1.00 79.31 184 VAL A CA 1
ATOM 1463 C C . VAL A 1 184 ? 16.114 6.308 -7.168 1.00 79.31 184 VAL A C 1
ATOM 1465 O O . VAL A 1 184 ? 16.869 6.482 -8.116 1.00 79.31 184 VAL A O 1
ATOM 1468 N N . ARG A 1 185 ? 16.575 6.169 -5.917 1.00 78.19 185 ARG A N 1
ATOM 1469 C CA . ARG A 1 185 ? 18.002 6.275 -5.575 1.00 78.19 185 ARG A CA 1
ATOM 1470 C C . ARG A 1 185 ? 18.870 5.252 -6.312 1.00 78.19 185 ARG A C 1
ATOM 1472 O O . ARG A 1 185 ? 20.003 5.574 -6.643 1.00 78.19 185 ARG A O 1
ATOM 1479 N N . HIS A 1 186 ? 18.382 4.036 -6.531 1.00 72.94 186 HIS A N 1
ATOM 1480 C CA . HIS A 1 186 ? 19.112 3.026 -7.302 1.00 72.94 186 HIS A CA 1
ATOM 1481 C C . HIS A 1 186 ? 19.054 3.307 -8.805 1.00 72.94 186 HIS A C 1
ATOM 1483 O O . HIS A 1 186 ? 20.078 3.237 -9.472 1.00 72.94 186 HIS A O 1
ATOM 1489 N N . ALA A 1 187 ? 17.896 3.731 -9.308 1.00 69.81 187 ALA A N 1
ATOM 1490 C CA . ALA A 1 187 ? 17.673 4.059 -10.713 1.00 69.81 187 ALA A CA 1
ATOM 1491 C C . ALA A 1 187 ? 18.629 5.108 -11.272 1.00 69.81 187 ALA A C 1
ATOM 1493 O O . ALA A 1 187 ? 18.931 5.091 -12.456 1.00 69.81 187 ALA A O 1
ATOM 1494 N N . ILE A 1 188 ? 19.015 6.069 -10.433 1.00 73.25 188 ILE A N 1
ATOM 1495 C CA . ILE A 1 188 ? 19.754 7.266 -10.847 1.00 73.25 188 ILE A CA 1
ATOM 1496 C C . ILE A 1 188 ? 21.259 7.155 -10.602 1.00 73.25 188 ILE A C 1
ATOM 1498 O O . ILE A 1 188 ? 21.985 8.065 -10.982 1.00 73.25 188 ILE A O 1
ATOM 1502 N N . LYS A 1 189 ? 21.736 6.085 -9.947 1.00 67.69 189 LYS A N 1
ATOM 1503 C CA . LYS A 1 189 ? 23.155 5.934 -9.575 1.00 67.69 189 LYS A CA 1
ATOM 1504 C C . LYS A 1 189 ? 24.095 5.784 -10.775 1.00 67.69 189 LYS A C 1
ATOM 1506 O O . LYS A 1 189 ? 25.285 6.021 -10.610 1.00 67.69 189 LYS A O 1
ATOM 1511 N N . GLU A 1 190 ? 23.575 5.413 -11.943 1.00 61.31 190 GLU A N 1
ATOM 1512 C CA . GLU A 1 190 ? 24.385 4.958 -13.083 1.00 61.31 190 GLU A CA 1
ATOM 1513 C C . GLU A 1 190 ? 24.019 5.649 -14.413 1.00 61.31 190 GLU A C 1
ATOM 1515 O O . GLU A 1 190 ? 24.422 5.194 -15.479 1.00 61.31 190 GLU A O 1
ATOM 1520 N N . HIS A 1 191 ? 23.271 6.763 -14.378 1.00 57.34 191 HIS A N 1
ATOM 1521 C CA . HIS A 1 191 ? 22.870 7.495 -15.593 1.00 57.34 191 HIS A CA 1
ATOM 1522 C C . HIS A 1 191 ? 23.532 8.865 -15.717 1.00 57.34 191 HIS A C 1
ATOM 1524 O O . HIS A 1 191 ? 23.316 9.742 -14.878 1.00 57.34 191 HIS A O 1
ATOM 1530 N N . ASP A 1 192 ? 24.240 9.056 -16.831 1.00 58.19 192 ASP A N 1
ATOM 1531 C CA . ASP A 1 192 ? 24.674 10.351 -17.356 1.00 58.19 192 ASP A CA 1
ATOM 1532 C C . ASP A 1 192 ? 24.134 10.512 -18.795 1.00 58.19 192 ASP A C 1
ATOM 1534 O O . ASP A 1 192 ? 24.519 9.736 -19.674 1.00 58.19 192 ASP A O 1
ATOM 1538 N N . PRO A 1 193 ? 23.204 11.450 -19.066 1.00 59.38 193 PRO A N 1
ATOM 1539 C CA . PRO A 1 193 ? 22.643 12.442 -18.150 1.00 59.38 193 PRO A CA 1
ATOM 1540 C C . PRO A 1 193 ? 21.623 11.854 -17.150 1.00 59.38 193 PRO A C 1
ATOM 1542 O O . PRO A 1 193 ? 20.987 10.834 -17.423 1.00 59.38 193 PRO A O 1
ATOM 1545 N N . PRO A 1 194 ? 21.398 12.521 -16.002 1.00 69.81 194 PRO A N 1
ATOM 1546 C CA . PRO A 1 194 ? 20.496 12.036 -14.961 1.00 69.81 194 PRO A CA 1
ATOM 1547 C C . PRO A 1 194 ? 19.042 11.959 -15.444 1.00 69.81 194 PRO A C 1
ATOM 1549 O O . PRO A 1 194 ? 18.515 12.900 -16.044 1.00 69.81 194 PRO A O 1
ATOM 1552 N N . ILE A 1 195 ? 18.366 10.851 -15.123 1.00 75.19 195 ILE A N 1
ATOM 1553 C CA . ILE A 1 195 ? 16.947 10.638 -15.441 1.00 75.19 195 ILE A CA 1
ATOM 1554 C C . ILE A 1 195 ? 16.098 11.713 -14.752 1.00 75.19 195 ILE A C 1
ATOM 1556 O O . ILE A 1 195 ? 16.132 11.828 -13.530 1.00 75.19 195 ILE A O 1
ATOM 1560 N N . ARG A 1 196 ? 15.298 12.462 -15.522 1.00 82.00 196 ARG A N 1
ATOM 1561 C CA . ARG A 1 196 ? 14.431 13.544 -15.008 1.00 82.00 196 ARG A CA 1
ATOM 1562 C C . ARG A 1 196 ? 12.944 13.206 -14.963 1.00 82.00 196 ARG A C 1
ATOM 1564 O O . ARG A 1 196 ? 12.181 13.956 -14.365 1.00 82.00 196 ARG A O 1
ATOM 1571 N N . GLU A 1 197 ? 12.525 12.096 -15.559 1.00 84.00 197 GLU A N 1
ATOM 1572 C CA . GLU A 1 197 ? 11.140 11.627 -15.499 1.00 84.00 197 GLU A CA 1
ATOM 1573 C C . GLU A 1 197 ? 11.097 10.121 -15.254 1.00 84.00 197 GLU A C 1
ATOM 1575 O O . GLU A 1 197 ? 11.819 9.341 -15.878 1.00 84.00 197 GLU A O 1
ATOM 1580 N N . LEU A 1 198 ? 10.255 9.719 -14.308 1.00 82.19 198 LEU A N 1
ATOM 1581 C CA . LEU A 1 198 ? 10.115 8.347 -13.859 1.00 82.19 198 LEU A CA 1
ATOM 1582 C C . LEU A 1 198 ? 8.637 7.973 -13.785 1.00 82.19 198 LEU A C 1
ATOM 1584 O O . LEU A 1 198 ? 7.834 8.642 -13.137 1.00 82.19 198 LEU A O 1
ATOM 1588 N N . LEU A 1 199 ? 8.296 6.868 -14.444 1.00 75.56 199 LEU A N 1
ATOM 1589 C CA . LEU A 1 199 ? 6.965 6.281 -14.416 1.00 75.56 199 LEU A CA 1
ATOM 1590 C C . LEU A 1 199 ? 6.856 5.300 -13.243 1.00 75.56 199 LEU A C 1
ATOM 1592 O O . LEU A 1 199 ? 7.629 4.344 -13.143 1.00 75.56 199 LEU A O 1
ATOM 1596 N N . VAL A 1 200 ? 5.868 5.514 -12.380 1.00 77.94 200 VAL A N 1
ATOM 1597 C CA . VAL A 1 200 ? 5.536 4.637 -11.256 1.00 77.94 200 VAL A CA 1
ATOM 1598 C C . VAL A 1 200 ? 4.212 3.945 -11.560 1.00 77.94 200 VAL A C 1
ATOM 1600 O O . VAL A 1 200 ? 3.174 4.592 -11.686 1.00 77.94 200 VAL A O 1
ATOM 1603 N N . ILE A 1 201 ? 4.243 2.617 -11.682 1.00 72.56 201 ILE A N 1
ATOM 1604 C CA . ILE A 1 201 ? 3.047 1.819 -11.957 1.00 72.56 201 ILE A CA 1
ATOM 1605 C C . ILE A 1 201 ? 2.480 1.311 -10.631 1.00 72.56 201 ILE A C 1
ATOM 1607 O O . ILE A 1 201 ? 3.062 0.467 -9.951 1.00 72.56 201 ILE A O 1
ATOM 1611 N N . CYS A 1 202 ? 1.324 1.845 -10.261 1.00 76.62 202 CYS A N 1
ATOM 1612 C CA . CYS A 1 202 ? 0.628 1.561 -9.019 1.00 76.62 202 CYS A CA 1
ATOM 1613 C C . CYS A 1 202 ? -0.265 0.322 -9.175 1.00 76.62 202 CYS A C 1
ATOM 1615 O O . CYS A 1 202 ? -1.337 0.362 -9.786 1.00 76.62 202 CYS A O 1
ATOM 1617 N N . CYS A 1 203 ? 0.179 -0.792 -8.592 1.00 72.56 203 CYS A N 1
ATOM 1618 C CA . CYS A 1 203 ? -0.514 -2.076 -8.645 1.00 72.56 203 CYS A CA 1
ATOM 1619 C C . CYS A 1 203 ? -1.183 -2.411 -7.305 1.00 72.56 203 CYS A C 1
ATOM 1621 O O . CYS A 1 203 ? -0.524 -2.508 -6.273 1.00 72.56 203 CYS A O 1
ATOM 1623 N N . GLY A 1 204 ? -2.490 -2.682 -7.328 1.00 71.31 204 GLY A N 1
ATOM 1624 C CA . GLY A 1 204 ? -3.234 -3.213 -6.182 1.00 71.31 204 GLY A CA 1
ATOM 1625 C C . GLY A 1 204 ? -4.347 -2.300 -5.672 1.00 71.31 204 GLY A C 1
ATOM 1626 O O . GLY A 1 204 ? -4.326 -1.087 -5.845 1.00 71.31 204 GLY A O 1
ATOM 1627 N N . LYS A 1 205 ? -5.332 -2.907 -5.001 1.00 77.12 205 LYS A N 1
ATOM 1628 C CA . LYS A 1 205 ? -6.561 -2.224 -4.560 1.00 77.12 205 LYS A CA 1
ATOM 1629 C C . LYS A 1 205 ? -6.343 -1.120 -3.521 1.00 77.12 205 LYS A C 1
ATOM 1631 O O . LYS A 1 205 ? -7.226 -0.300 -3.340 1.00 77.12 205 LYS A O 1
ATOM 1636 N N . ILE A 1 206 ? -5.193 -1.070 -2.844 1.00 82.19 206 ILE A N 1
ATOM 1637 C CA . ILE A 1 206 ? -4.890 0.031 -1.914 1.00 82.19 206 ILE A CA 1
ATOM 1638 C C . ILE A 1 206 ? -4.869 1.392 -2.636 1.00 82.19 206 ILE A C 1
ATOM 1640 O O . ILE A 1 206 ? -5.301 2.393 -2.076 1.00 82.19 206 ILE A O 1
ATOM 1644 N N . PHE A 1 207 ? -4.453 1.415 -3.904 1.00 84.38 207 PHE A N 1
ATOM 1645 C CA . PHE A 1 207 ? -4.390 2.625 -4.724 1.00 84.38 207 PHE A CA 1
ATOM 1646 C C . PHE A 1 207 ? -5.770 3.155 -5.152 1.00 84.38 207 PHE A C 1
ATOM 1648 O O . PHE A 1 207 ? -5.848 4.255 -5.687 1.00 84.38 207 PHE A O 1
ATOM 1655 N N . GLU A 1 208 ? -6.864 2.425 -4.885 1.00 86.62 208 GLU A N 1
ATOM 1656 C CA . GLU A 1 208 ? -8.233 2.968 -4.971 1.00 86.62 208 GLU A CA 1
ATOM 1657 C C . GLU A 1 208 ? -8.488 4.051 -3.910 1.00 86.62 208 GLU A C 1
ATOM 1659 O O . GLU A 1 208 ? -9.404 4.852 -4.062 1.00 86.62 208 GLU A O 1
ATOM 1664 N N . SER A 1 209 ? -7.664 4.094 -2.859 1.00 91.81 209 SER A N 1
ATOM 1665 C CA . SER A 1 209 ? -7.688 5.123 -1.821 1.00 91.81 209 SER A CA 1
ATOM 1666 C C . SER A 1 209 ? -6.475 6.051 -1.894 1.00 91.81 209 SER A C 1
ATOM 1668 O O . SER A 1 209 ? -5.906 6.408 -0.864 1.00 91.81 209 SER A O 1
ATOM 1670 N N . TRP A 1 210 ? -6.032 6.405 -3.108 1.00 92.19 210 TRP A N 1
ATOM 1671 C CA . TRP A 1 210 ? -4.893 7.312 -3.299 1.00 92.19 210 TRP A CA 1
ATOM 1672 C C . TRP A 1 210 ? -5.082 8.658 -2.599 1.00 92.19 210 TRP A C 1
ATOM 1674 O O . TRP A 1 210 ? -4.131 9.157 -2.008 1.00 92.19 210 TRP A O 1
ATOM 1684 N N . ASP A 1 211 ? -6.308 9.177 -2.578 1.00 95.12 211 ASP A N 1
ATOM 1685 C CA . ASP A 1 211 ? -6.700 10.392 -1.860 1.00 95.12 211 ASP A CA 1
ATOM 1686 C C . ASP A 1 211 ? -6.254 10.387 -0.387 1.00 95.12 211 ASP A C 1
ATOM 1688 O O . ASP A 1 211 ? -5.766 11.391 0.123 1.00 95.12 211 ASP A O 1
ATOM 1692 N N . LEU A 1 212 ? -6.317 9.227 0.273 1.00 95.69 212 LEU A N 1
ATOM 1693 C CA . LEU A 1 212 ? -5.908 9.064 1.670 1.00 95.69 212 LEU A CA 1
ATOM 1694 C C . LEU A 1 212 ? -4.394 8.821 1.842 1.00 95.69 212 LEU A C 1
ATOM 1696 O O . LEU A 1 212 ? -3.843 9.001 2.929 1.00 95.69 212 LEU A O 1
ATOM 1700 N N . LEU A 1 213 ? -3.705 8.380 0.787 1.00 93.56 213 LEU A N 1
ATOM 1701 C CA . LEU A 1 213 ? -2.278 8.025 0.806 1.00 93.56 213 LEU A CA 1
ATOM 1702 C C . LEU A 1 213 ? -1.379 9.184 0.362 1.00 93.56 213 LEU A C 1
ATOM 1704 O O . LEU A 1 213 ? -0.236 9.287 0.819 1.00 93.56 213 LEU A O 1
ATOM 1708 N N . GLN A 1 214 ? -1.881 10.028 -0.540 1.00 93.31 214 GLN A N 1
ATOM 1709 C CA . GLN A 1 214 ? -1.126 11.013 -1.313 1.00 93.31 214 GLN A CA 1
ATOM 1710 C C . GLN A 1 214 ? -0.281 11.922 -0.420 1.00 93.31 214 GLN A C 1
ATOM 1712 O O . GLN A 1 214 ? 0.932 12.022 -0.605 1.00 93.31 214 GLN A O 1
ATOM 1717 N N . THR A 1 215 ? -0.890 12.517 0.605 1.00 92.88 215 THR A N 1
ATOM 1718 C CA . THR A 1 215 ? -0.204 13.429 1.531 1.00 92.88 215 THR A CA 1
ATOM 1719 C C . THR A 1 215 ? 0.948 12.740 2.260 1.00 92.88 215 THR A C 1
ATOM 1721 O O . THR A 1 215 ? 2.027 13.308 2.418 1.00 92.88 215 THR A O 1
ATOM 1724 N N . GLY A 1 216 ? 0.746 11.495 2.701 1.00 92.19 216 GLY A N 1
ATOM 1725 C CA . GLY A 1 216 ? 1.801 10.708 3.334 1.00 92.19 216 GLY A CA 1
ATOM 1726 C C . GLY A 1 216 ? 2.939 10.393 2.363 1.00 92.19 216 GLY A C 1
ATOM 1727 O O . GLY A 1 216 ? 4.108 10.528 2.712 1.00 92.19 216 GLY A O 1
ATOM 1728 N N . PHE A 1 217 ? 2.595 10.020 1.132 1.00 91.12 217 PHE A N 1
ATOM 1729 C CA . PHE A 1 217 ? 3.556 9.705 0.078 1.00 91.12 217 PHE A CA 1
ATOM 1730 C C . PHE A 1 217 ? 4.422 10.915 -0.293 1.00 91.12 217 PHE A C 1
ATOM 1732 O O . PHE A 1 217 ? 5.646 10.805 -0.342 1.00 91.12 217 PHE A O 1
ATOM 1739 N N . GLN A 1 218 ? 3.803 12.081 -0.494 1.00 91.06 218 GLN A N 1
ATOM 1740 C CA . GLN A 1 218 ? 4.479 13.330 -0.855 1.00 91.06 218 GLN A CA 1
ATOM 1741 C C . GLN A 1 218 ? 5.458 13.805 0.224 1.00 91.06 218 GLN A C 1
ATOM 1743 O O . GLN A 1 218 ? 6.567 14.229 -0.107 1.00 91.06 218 GLN A O 1
ATOM 1748 N N . LYS A 1 219 ? 5.101 13.663 1.511 1.00 90.44 219 LYS A N 1
ATOM 1749 C CA . LYS A 1 219 ? 5.975 14.032 2.642 1.00 90.44 219 LYS A CA 1
ATOM 1750 C C . LYS A 1 219 ? 7.365 13.407 2.536 1.00 90.44 219 LYS A C 1
ATOM 1752 O O . LYS A 1 219 ? 8.350 14.068 2.833 1.00 90.44 219 LYS A O 1
ATOM 1757 N N . VAL A 1 220 ? 7.464 12.173 2.045 1.00 88.12 220 VAL A N 1
ATOM 1758 C CA . VAL A 1 220 ? 8.744 11.463 1.906 1.00 88.12 220 VAL A CA 1
ATOM 1759 C C . VAL A 1 220 ? 9.700 12.157 0.940 1.00 88.12 220 VAL A C 1
ATOM 1761 O O . VAL A 1 220 ? 10.913 12.102 1.123 1.00 88.12 220 VAL A O 1
ATOM 1764 N N . PHE A 1 221 ? 9.176 12.787 -0.104 1.00 84.75 221 PHE A N 1
ATOM 1765 C CA . PHE A 1 221 ? 9.995 13.476 -1.099 1.00 84.75 221 PHE A CA 1
ATOM 1766 C C . PHE A 1 221 ? 10.257 14.937 -0.731 1.00 84.75 221 PHE A C 1
ATOM 1768 O O . PHE A 1 221 ? 11.222 15.507 -1.223 1.00 84.75 221 PHE A O 1
ATOM 1775 N N . ALA A 1 222 ? 9.448 15.507 0.165 1.00 79.56 222 ALA A N 1
ATOM 1776 C CA . ALA A 1 222 ? 9.691 16.814 0.770 1.00 79.56 222 ALA A CA 1
ATOM 1777 C C . ALA A 1 222 ? 10.694 16.761 1.941 1.00 79.56 222 ALA A C 1
ATOM 1779 O O . ALA A 1 222 ? 11.300 17.774 2.280 1.00 79.56 222 ALA A O 1
ATOM 1780 N N . GLU A 1 223 ? 10.877 15.598 2.579 1.00 75.56 223 GLU A N 1
ATOM 1781 C CA . GLU A 1 223 ? 11.882 15.408 3.630 1.00 75.56 223 GLU A CA 1
ATOM 1782 C C . GLU A 1 223 ? 13.293 15.689 3.092 1.00 75.56 223 GLU A C 1
ATOM 1784 O O . GLU A 1 223 ? 13.847 14.913 2.308 1.00 75.56 223 GLU A O 1
ATOM 1789 N N . THR A 1 224 ? 13.910 16.769 3.573 1.00 58.59 224 THR A N 1
ATOM 1790 C CA . THR A 1 224 ? 15.291 17.130 3.249 1.00 58.59 224 THR A CA 1
ATOM 1791 C C . THR A 1 224 ? 16.243 16.105 3.868 1.00 58.59 224 THR A C 1
ATOM 1793 O O . THR A 1 224 ? 16.593 16.178 5.045 1.00 58.59 224 THR A O 1
ATOM 1796 N N . GLN A 1 225 ? 16.659 15.105 3.090 1.00 60.03 225 GLN A N 1
ATOM 1797 C CA . GLN A 1 225 ? 17.674 14.138 3.506 1.00 60.03 225 GLN A CA 1
ATOM 1798 C C . GLN A 1 225 ? 18.957 14.353 2.708 1.00 60.03 225 GLN A C 1
ATOM 1800 O O . GLN A 1 225 ? 18.957 14.337 1.480 1.00 60.03 225 GLN A O 1
ATOM 1805 N N . THR A 1 226 ? 20.088 14.465 3.405 1.00 56.94 226 THR A N 1
ATOM 1806 C CA . THR A 1 226 ? 21.421 14.665 2.807 1.00 56.94 226 THR A CA 1
ATOM 1807 C C . THR A 1 226 ? 21.820 13.585 1.792 1.00 56.94 226 THR A C 1
ATOM 1809 O O . THR A 1 226 ? 22.657 13.851 0.933 1.00 56.94 226 THR A O 1
ATOM 1812 N N . SER A 1 227 ? 21.216 12.391 1.859 1.00 62.50 227 SER A N 1
ATOM 1813 C CA . SER A 1 227 ? 21.565 11.218 1.042 1.00 62.50 227 SER A CA 1
ATOM 1814 C C . SER A 1 227 ? 20.674 10.967 -0.185 1.00 62.50 227 SER A C 1
ATOM 1816 O O . SER A 1 227 ? 20.986 10.071 -0.975 1.00 62.50 227 SER A O 1
ATOM 1818 N N . PHE A 1 228 ? 19.591 11.732 -0.372 1.00 70.19 228 PHE A N 1
ATOM 1819 C CA . PHE A 1 228 ? 18.715 11.637 -1.544 1.00 70.19 228 PHE A CA 1
ATOM 1820 C C . PHE A 1 228 ? 18.658 12.992 -2.250 1.00 70.19 228 PHE A C 1
ATOM 1822 O O . PHE A 1 228 ? 17.983 13.910 -1.799 1.00 70.19 228 PHE A O 1
ATOM 1829 N N . ARG A 1 229 ? 19.398 13.118 -3.356 1.00 74.38 229 ARG A N 1
ATOM 1830 C CA . ARG A 1 229 ? 19.430 14.321 -4.195 1.00 74.38 229 ARG A CA 1
ATOM 1831 C C . ARG A 1 229 ? 18.977 13.949 -5.595 1.00 74.38 229 ARG A C 1
ATOM 1833 O O . ARG A 1 229 ? 19.778 13.510 -6.414 1.00 74.38 229 ARG A O 1
ATOM 1840 N N . TRP A 1 230 ? 17.681 14.075 -5.841 1.00 82.94 230 TRP A N 1
ATOM 1841 C CA . TRP A 1 230 ? 17.100 13.873 -7.159 1.00 82.94 230 TRP A CA 1
ATOM 1842 C C . TRP A 1 230 ? 16.074 14.959 -7.442 1.00 82.94 230 TRP A C 1
ATOM 1844 O O . TRP A 1 230 ? 15.245 15.254 -6.586 1.00 82.94 230 TRP A O 1
ATOM 1854 N N . GLN A 1 231 ? 16.129 15.514 -8.650 1.00 84.94 231 GLN A N 1
ATOM 1855 C CA . GLN A 1 231 ? 15.142 16.446 -9.174 1.00 84.94 231 GLN A CA 1
ATOM 1856 C C . GLN A 1 231 ? 14.512 15.831 -10.419 1.00 84.94 231 GLN A C 1
ATOM 1858 O O . GLN A 1 231 ? 15.221 15.411 -11.337 1.00 84.94 231 GLN A O 1
ATOM 1863 N N . GLY A 1 232 ? 13.188 15.836 -10.480 1.00 87.81 232 GLY A N 1
ATOM 1864 C CA . GLY A 1 232 ? 12.473 15.313 -11.631 1.00 87.81 232 GLY A CA 1
ATOM 1865 C C . GLY A 1 232 ? 10.986 15.136 -11.385 1.00 87.81 232 GLY A C 1
ATOM 1866 O O . GLY A 1 232 ? 10.418 15.672 -10.437 1.00 87.81 232 GLY A O 1
ATOM 1867 N N . ILE A 1 233 ? 10.349 14.389 -12.276 1.00 89.31 233 ILE A N 1
ATOM 1868 C CA . ILE A 1 233 ? 8.908 14.163 -12.296 1.00 89.31 233 ILE A CA 1
ATOM 1869 C C . ILE A 1 233 ? 8.632 12.686 -12.025 1.00 89.31 233 ILE A C 1
ATOM 1871 O O . ILE A 1 233 ? 9.152 11.819 -12.727 1.00 89.31 233 ILE A O 1
ATOM 1875 N N . LEU A 1 234 ? 7.803 12.403 -11.021 1.00 89.56 234 LEU A N 1
ATOM 1876 C CA . LEU A 1 234 ? 7.198 11.090 -10.821 1.00 89.56 234 LEU A CA 1
ATOM 1877 C C . LEU A 1 234 ? 5.788 11.101 -11.407 1.00 89.56 234 LEU A C 1
ATOM 1879 O O . LEU A 1 234 ? 4.893 11.756 -10.874 1.00 89.56 234 LEU A O 1
ATOM 1883 N N . SER A 1 235 ? 5.592 10.354 -12.486 1.00 86.62 235 SER A N 1
ATOM 1884 C CA . SER A 1 235 ? 4.288 10.153 -13.118 1.00 86.62 235 SER A CA 1
ATOM 1885 C C . SER A 1 235 ? 3.697 8.839 -12.601 1.00 86.62 235 SER A C 1
ATOM 1887 O O . SER A 1 235 ? 4.250 7.772 -12.862 1.00 86.62 235 SER A O 1
ATOM 1889 N N . LEU A 1 236 ? 2.611 8.899 -11.829 1.00 86.38 236 LEU A N 1
ATOM 1890 C CA . LEU A 1 236 ? 1.947 7.733 -11.239 1.00 86.38 236 LEU A CA 1
ATOM 1891 C C . LEU A 1 236 ? 0.770 7.306 -12.115 1.00 86.38 236 LEU A C 1
ATOM 1893 O O . LEU A 1 236 ? -0.063 8.129 -12.498 1.00 86.38 236 LEU A O 1
ATOM 1897 N N . VAL A 1 237 ? 0.670 6.008 -12.399 1.00 81.00 237 VAL A N 1
ATOM 1898 C CA . VAL A 1 237 ? -0.407 5.431 -13.218 1.00 81.00 237 VAL A CA 1
ATOM 1899 C C . VAL A 1 237 ? -0.969 4.159 -12.591 1.00 81.00 237 VAL A C 1
ATOM 1901 O O . VAL A 1 237 ? -0.229 3.371 -12.005 1.00 81.00 237 VAL A O 1
ATOM 1904 N N . ARG A 1 238 ? -2.272 3.917 -12.759 1.00 78.81 238 ARG A N 1
ATOM 1905 C CA . ARG A 1 238 ? -2.951 2.674 -12.361 1.00 78.81 238 ARG A CA 1
ATOM 1906 C C . ARG A 1 238 ? -3.242 1.810 -13.578 1.00 78.81 238 ARG A C 1
ATOM 1908 O O . ARG A 1 238 ? -3.688 2.330 -14.597 1.00 78.81 238 ARG A O 1
ATOM 1915 N N . LEU A 1 239 ? -3.091 0.495 -13.446 1.00 68.88 239 LEU A N 1
ATOM 1916 C CA . LEU A 1 239 ? -3.547 -0.465 -14.456 1.00 68.88 239 LEU A CA 1
ATOM 1917 C C . LEU A 1 239 ? -5.073 -0.664 -14.368 1.00 68.88 239 LEU A C 1
ATOM 1919 O O . LEU A 1 239 ? -5.601 -0.882 -13.277 1.00 68.88 239 LEU A O 1
ATOM 1923 N N . GLN A 1 240 ? -5.771 -0.612 -15.506 1.00 66.88 240 GLN A N 1
ATOM 1924 C CA . GLN A 1 240 ? -7.193 -0.996 -15.628 1.00 66.88 240 GLN A CA 1
ATOM 1925 C C . GLN A 1 240 ? -7.369 -2.471 -16.005 1.00 66.88 240 GLN A C 1
ATOM 1927 O O . GLN A 1 240 ? -8.438 -3.049 -15.820 1.00 66.88 240 GLN A O 1
ATOM 1932 N N . LEU A 1 241 ? -6.308 -3.095 -16.512 1.00 63.72 241 LEU A N 1
ATOM 1933 C CA . LEU A 1 241 ? -6.315 -4.481 -16.956 1.00 63.72 241 LEU A CA 1
ATOM 1934 C C . LEU A 1 241 ? -5.750 -5.395 -15.873 1.00 63.72 241 LEU A C 1
ATOM 1936 O O . LEU A 1 241 ? -4.866 -5.024 -15.096 1.00 63.72 241 LEU A O 1
ATOM 1940 N N . SER A 1 242 ? -6.260 -6.622 -15.824 1.00 56.97 242 SER A N 1
ATOM 1941 C CA . SER A 1 242 ? -5.706 -7.643 -14.947 1.00 56.97 242 SER A CA 1
ATOM 1942 C C . SER A 1 242 ? -4.303 -8.037 -15.408 1.00 56.97 242 SER A C 1
ATOM 1944 O O . SER A 1 242 ? -3.993 -8.060 -16.601 1.00 56.97 242 SER A O 1
ATOM 1946 N N . ALA A 1 243 ? -3.475 -8.478 -14.460 1.00 54.72 243 ALA A N 1
ATOM 1947 C CA . ALA A 1 243 ? -2.175 -9.065 -14.778 1.00 54.72 243 ALA A CA 1
ATOM 1948 C C . ALA A 1 243 ? -2.277 -10.273 -15.742 1.00 54.72 243 ALA A C 1
ATOM 1950 O O . ALA A 1 243 ? -1.324 -10.591 -16.451 1.00 54.72 243 ALA A O 1
ATOM 1951 N N . SER A 1 244 ? -3.442 -10.935 -15.795 1.00 43.59 244 SER A N 1
ATOM 1952 C CA . SER A 1 244 ? -3.717 -12.045 -16.712 1.00 43.59 244 SER A CA 1
ATOM 1953 C C . SER A 1 244 ? -3.869 -11.615 -18.174 1.00 43.59 244 SER A C 1
ATOM 1955 O O . SER A 1 244 ? -3.523 -12.400 -19.052 1.00 43.59 244 SER A O 1
ATOM 1957 N N . PHE A 1 245 ? -4.308 -10.384 -18.458 1.00 51.88 245 PHE A N 1
ATOM 1958 C CA . PHE A 1 245 ? -4.345 -9.868 -19.828 1.00 51.88 245 PHE A CA 1
ATOM 1959 C C . PHE A 1 245 ? -2.928 -9.704 -20.384 1.00 51.88 245 PHE A C 1
ATOM 1961 O O . PHE A 1 245 ? -2.635 -10.163 -21.485 1.00 51.88 245 PHE A O 1
ATOM 1968 N N . GLY A 1 246 ? -2.012 -9.151 -19.583 1.00 49.69 246 GLY A N 1
ATOM 1969 C CA . GLY A 1 246 ? -0.593 -9.100 -19.935 1.00 49.69 246 GLY A CA 1
ATOM 1970 C C . GLY A 1 246 ? 0.019 -10.472 -20.187 1.00 49.69 246 GLY A C 1
ATOM 1971 O O . GLY A 1 246 ? 0.705 -10.659 -21.186 1.00 49.69 246 GLY A O 1
ATOM 1972 N N . ALA A 1 247 ? -0.297 -11.453 -19.336 1.00 42.47 247 ALA A N 1
ATOM 1973 C CA . ALA A 1 247 ? 0.161 -12.829 -19.515 1.00 42.47 247 ALA A CA 1
ATOM 1974 C C . ALA A 1 247 ? -0.374 -13.474 -20.810 1.00 42.47 247 ALA A C 1
ATOM 1976 O O . ALA A 1 247 ? 0.369 -14.169 -21.497 1.00 42.47 247 ALA A O 1
ATOM 1977 N N . ALA A 1 248 ? -1.637 -13.225 -21.175 1.00 42.34 248 ALA A N 1
ATOM 1978 C CA . ALA A 1 248 ? -2.229 -13.736 -22.413 1.00 42.34 248 ALA A CA 1
ATOM 1979 C C . ALA A 1 248 ? -1.589 -13.113 -23.665 1.00 42.34 248 ALA A C 1
ATOM 1981 O O . ALA A 1 248 ? -1.296 -13.822 -24.627 1.00 42.34 248 ALA A O 1
ATOM 1982 N N . ARG A 1 249 ? -1.312 -11.803 -23.641 1.00 49.09 249 ARG A N 1
ATOM 1983 C CA . ARG A 1 249 ? -0.602 -11.105 -24.728 1.00 49.09 249 ARG A CA 1
ATOM 1984 C C . ARG A 1 249 ? 0.842 -11.573 -24.859 1.00 49.09 249 ARG A C 1
ATOM 1986 O O . ARG A 1 249 ? 1.301 -11.791 -25.979 1.00 49.09 249 ARG A O 1
ATOM 1993 N N . LEU A 1 250 ? 1.520 -11.815 -23.737 1.00 44.00 250 LEU A N 1
ATOM 1994 C CA . LEU A 1 250 ? 2.866 -12.379 -23.745 1.00 44.00 250 LEU 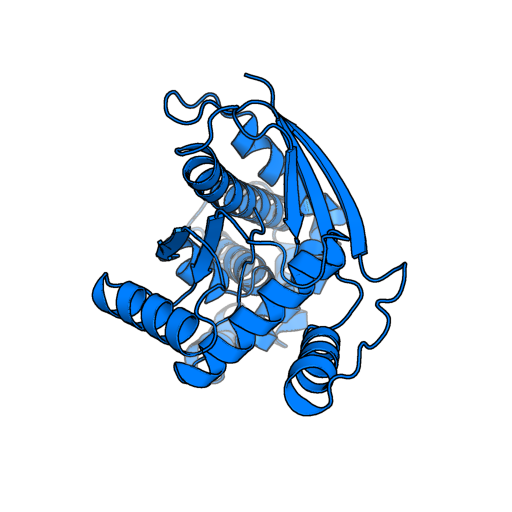A CA 1
ATOM 1995 C C . LEU A 1 250 ? 2.878 -13.797 -24.324 1.00 44.00 250 LEU A C 1
ATOM 1997 O O . LEU A 1 250 ? 3.696 -14.093 -25.189 1.00 44.00 250 LEU A O 1
ATOM 2001 N N . ALA A 1 251 ? 1.951 -14.657 -23.898 1.00 37.31 251 ALA A N 1
ATOM 2002 C CA . ALA A 1 251 ? 1.846 -16.018 -24.414 1.00 37.31 251 ALA A CA 1
ATOM 2003 C C . ALA A 1 251 ? 1.543 -16.038 -25.922 1.00 37.31 251 ALA A C 1
ATOM 2005 O O . ALA A 1 251 ? 2.192 -16.770 -26.667 1.00 37.31 251 ALA A O 1
ATOM 2006 N N . ALA A 1 252 ? 0.620 -15.187 -26.386 1.00 42.28 252 ALA A N 1
ATOM 2007 C CA . ALA A 1 252 ? 0.313 -15.027 -27.807 1.00 42.28 252 ALA A CA 1
ATOM 2008 C C . ALA A 1 252 ? 1.555 -14.614 -28.613 1.00 42.28 252 ALA A C 1
ATOM 2010 O O . ALA A 1 252 ? 1.823 -15.164 -29.681 1.00 42.28 252 ALA A O 1
ATOM 2011 N N . ARG A 1 253 ? 2.366 -13.709 -28.062 1.00 44.59 253 ARG A N 1
ATOM 2012 C CA . ARG A 1 253 ? 3.578 -13.224 -28.715 1.00 44.59 253 ARG A CA 1
ATOM 2013 C C . ARG A 1 253 ? 4.712 -14.247 -28.726 1.00 44.59 253 ARG A C 1
ATOM 2015 O O . ARG A 1 253 ? 5.338 -14.428 -29.763 1.00 44.59 253 ARG A O 1
ATOM 2022 N N . LEU A 1 254 ? 4.978 -14.907 -27.598 1.00 41.66 254 LEU A N 1
ATOM 2023 C CA . LEU A 1 254 ? 6.095 -15.847 -27.455 1.00 41.66 254 LEU A CA 1
ATOM 2024 C C . LEU A 1 254 ? 5.831 -17.206 -28.111 1.00 41.66 254 LEU A C 1
ATOM 2026 O O . LEU A 1 254 ? 6.769 -17.819 -28.609 1.00 41.66 254 LEU A O 1
ATOM 2030 N N . HIS A 1 255 ? 4.581 -17.679 -28.116 1.00 43.53 255 HIS A N 1
ATOM 2031 C CA . HIS A 1 255 ? 4.257 -19.040 -28.562 1.00 43.53 255 HIS A CA 1
ATOM 2032 C C . HIS A 1 255 ? 3.499 -19.102 -29.887 1.00 43.53 255 HIS A C 1
ATOM 2034 O O . HIS A 1 255 ? 3.528 -20.139 -30.542 1.00 43.53 255 HIS A O 1
ATOM 2040 N N . ALA A 1 256 ? 2.842 -18.014 -30.296 1.00 43.41 256 ALA A N 1
ATOM 2041 C CA . ALA A 1 256 ? 2.090 -17.964 -31.550 1.00 43.41 256 ALA A CA 1
ATOM 2042 C C . ALA A 1 256 ? 2.575 -16.864 -32.511 1.00 43.41 256 ALA A C 1
ATOM 2044 O O . ALA A 1 256 ? 2.039 -16.743 -33.608 1.00 43.41 256 ALA A O 1
ATOM 2045 N N . GLY A 1 257 ? 3.564 -16.046 -32.119 1.00 53.06 257 GLY A N 1
ATOM 2046 C CA . GLY A 1 257 ? 4.012 -14.894 -32.913 1.00 53.06 257 GLY A CA 1
ATOM 2047 C C . GLY A 1 257 ? 2.931 -13.820 -33.099 1.00 53.06 257 GLY A C 1
ATOM 2048 O O . GLY A 1 257 ? 3.059 -12.954 -33.962 1.00 53.06 257 GLY A O 1
ATOM 2049 N N . LEU A 1 258 ? 1.854 -13.871 -32.309 1.00 46.53 258 LEU A N 1
ATOM 2050 C CA . LEU A 1 258 ? 0.693 -12.997 -32.432 1.00 46.53 258 LEU A CA 1
ATOM 2051 C C . LEU A 1 258 ? 0.855 -11.762 -31.544 1.00 46.53 258 LEU A C 1
ATOM 2053 O O . LEU A 1 258 ? 1.046 -11.865 -30.332 1.00 46.53 258 LEU A O 1
ATOM 2057 N N . SER A 1 259 ? 0.721 -10.579 -32.144 1.00 65.00 259 SER A N 1
ATOM 2058 C CA . SER A 1 259 ? 0.663 -9.312 -31.412 1.00 65.00 259 SER A CA 1
ATOM 2059 C C . SER A 1 259 ? -0.788 -8.961 -31.109 1.00 65.00 259 SER A C 1
ATOM 2061 O O . SER A 1 259 ? -1.531 -8.503 -31.977 1.00 65.00 259 SER A O 1
ATOM 2063 N N . LEU A 1 260 ? -1.209 -9.197 -29.870 1.00 56.06 260 LEU A N 1
ATOM 2064 C CA . LEU A 1 260 ? -2.522 -8.758 -29.409 1.00 56.06 260 LEU A CA 1
ATOM 20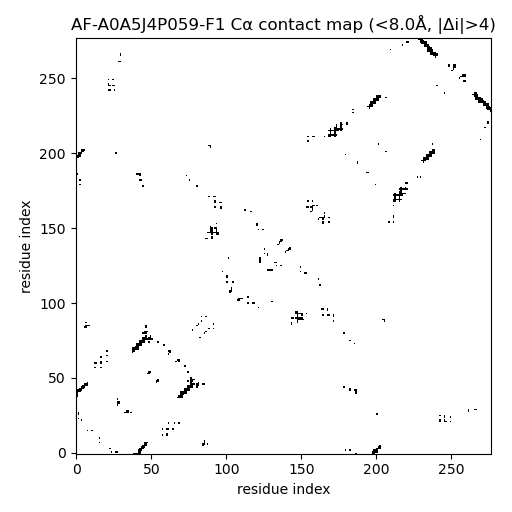65 C C . LEU A 1 260 ? -2.490 -7.241 -29.145 1.00 56.06 260 LEU A C 1
ATOM 2067 O O . LEU A 1 260 ? -1.547 -6.774 -28.498 1.00 56.06 260 LEU A O 1
ATOM 2071 N N . PRO A 1 261 ? -3.487 -6.457 -29.588 1.00 65.69 261 PRO A N 1
ATOM 2072 C CA . PRO A 1 261 ? -3.519 -5.014 -29.356 1.00 65.69 261 PRO A CA 1
ATOM 2073 C C . PRO A 1 261 ? -3.677 -4.689 -27.864 1.00 65.69 261 PRO A C 1
ATOM 2075 O O . PRO A 1 261 ? -4.399 -5.373 -27.136 1.00 65.69 261 PRO A O 1
ATOM 2078 N N . CYS A 1 262 ? -2.986 -3.643 -27.403 1.00 59.16 262 CYS A N 1
ATOM 2079 C CA . CYS A 1 262 ? -3.192 -3.090 -26.067 1.00 59.16 262 CYS A CA 1
ATOM 2080 C C . CYS A 1 262 ? -4.339 -2.070 -26.129 1.00 59.16 262 CYS A C 1
ATOM 2082 O O . CYS A 1 262 ? -4.275 -1.163 -26.965 1.00 59.16 262 CYS A O 1
ATOM 2084 N N . PRO A 1 263 ? -5.372 -2.193 -25.282 1.00 69.69 263 PRO A N 1
ATOM 2085 C CA . PRO A 1 263 ? -6.426 -1.198 -25.193 1.00 69.69 263 PRO A CA 1
ATOM 2086 C C . PRO A 1 263 ? -5.841 0.188 -24.871 1.00 69.69 263 PRO A C 1
ATOM 2088 O O . PRO A 1 263 ? -4.940 0.293 -24.033 1.00 69.69 263 PRO A O 1
ATOM 2091 N N . PRO A 1 264 ? -6.317 1.264 -25.519 1.00 66.19 264 PRO A N 1
ATOM 2092 C CA . PRO A 1 264 ? -5.812 2.618 -25.280 1.00 66.19 264 PRO A CA 1
ATOM 2093 C C . PRO A 1 264 ? -6.037 3.112 -23.838 1.00 66.19 264 PRO A C 1
ATOM 2095 O O . PRO A 1 264 ? -5.369 4.048 -23.407 1.00 66.19 264 PRO A O 1
ATOM 2098 N N . ASP A 1 265 ? -6.934 2.465 -23.098 1.00 72.56 265 ASP A N 1
ATOM 2099 C CA . ASP A 1 265 ? -7.327 2.696 -21.707 1.00 72.56 265 ASP A CA 1
ATOM 2100 C C . ASP A 1 265 ? -6.662 1.727 -20.705 1.00 72.56 265 ASP A C 1
ATOM 2102 O O . ASP A 1 265 ? -7.070 1.640 -19.546 1.00 72.56 265 ASP A O 1
ATOM 2106 N N . ALA A 1 266 ? -5.609 1.008 -21.117 1.00 67.12 266 ALA A N 1
ATOM 2107 C CA . ALA A 1 266 ? -4.900 0.048 -20.264 1.00 67.12 266 ALA A CA 1
ATOM 2108 C C . ALA A 1 266 ? -4.342 0.660 -18.964 1.00 67.12 266 ALA A C 1
ATOM 2110 O O . ALA A 1 266 ? -4.255 -0.030 -17.938 1.00 67.12 266 ALA A O 1
ATOM 2111 N N . THR A 1 267 ? -3.997 1.951 -18.992 1.00 70.94 267 THR A N 1
ATOM 2112 C CA . THR A 1 267 ? -3.627 2.743 -17.818 1.00 70.94 267 THR A CA 1
ATOM 2113 C C . THR A 1 267 ? -4.458 3.995 -17.660 1.00 70.94 267 THR A C 1
ATOM 2115 O O . THR A 1 267 ? -4.850 4.644 -18.625 1.00 70.94 267 THR A O 1
ATOM 2118 N N . VAL A 1 268 ? -4.650 4.373 -16.398 1.00 82.00 268 VAL A N 1
ATOM 2119 C CA . VAL A 1 268 ? -5.245 5.649 -16.013 1.00 82.00 268 VAL A CA 1
ATOM 2120 C C . VAL A 1 268 ? -4.229 6.443 -15.190 1.00 82.00 268 VAL A C 1
ATOM 2122 O O . VAL A 1 268 ? -3.687 5.896 -14.223 1.00 82.00 268 VAL A O 1
ATOM 2125 N N . PRO A 1 269 ? -3.941 7.705 -15.558 1.00 86.31 269 PRO A N 1
ATOM 2126 C CA . PRO A 1 269 ? -3.129 8.599 -14.741 1.00 86.31 269 PRO A CA 1
ATOM 2127 C C . PRO A 1 269 ? -3.703 8.729 -13.329 1.00 86.31 269 PRO A C 1
ATOM 2129 O O . PRO A 1 269 ? -4.910 8.890 -13.163 1.00 86.31 269 PRO A O 1
ATOM 2132 N N . MET A 1 270 ? -2.840 8.647 -12.319 1.00 87.00 270 MET A N 1
ATOM 2133 C CA . MET A 1 270 ? -3.220 8.825 -10.917 1.00 87.00 270 MET A CA 1
ATOM 2134 C C . MET A 1 270 ? -2.750 10.162 -10.364 1.00 87.00 270 MET A C 1
ATOM 2136 O O . MET A 1 270 ? -3.530 10.872 -9.740 1.00 87.00 270 MET A O 1
ATOM 2140 N N . ASP A 1 271 ? -1.471 10.479 -10.555 1.00 90.75 271 ASP A N 1
ATOM 2141 C CA . ASP A 1 271 ? -0.858 11.680 -9.996 1.00 90.75 271 ASP A CA 1
ATOM 2142 C C . ASP A 1 271 ? 0.429 12.027 -10.750 1.00 90.75 271 ASP A C 1
ATOM 2144 O O . ASP A 1 271 ? 1.020 11.181 -11.427 1.00 90.75 271 ASP A O 1
ATOM 2148 N N . ARG A 1 272 ? 0.883 13.270 -10.618 1.00 91.94 272 ARG A N 1
ATOM 2149 C CA . ARG A 1 272 ? 2.149 13.744 -11.169 1.00 91.94 272 ARG A CA 1
ATOM 2150 C C . ARG A 1 272 ? 2.851 14.609 -10.134 1.00 91.94 272 ARG A C 1
ATOM 2152 O O . ARG A 1 272 ? 2.469 15.753 -9.911 1.00 91.94 272 ARG A O 1
ATOM 2159 N N . LEU A 1 273 ? 3.905 14.071 -9.529 1.00 89.44 273 LEU A N 1
ATOM 2160 C CA . LEU A 1 273 ? 4.676 14.769 -8.508 1.00 89.44 273 LEU A CA 1
ATOM 2161 C C . LEU A 1 273 ? 5.922 15.395 -9.125 1.00 89.44 273 LEU A C 1
ATOM 2163 O O . LEU A 1 273 ? 6.725 14.705 -9.754 1.00 89.44 273 LEU A O 1
ATOM 2167 N N . VAL A 1 274 ? 6.106 16.692 -8.897 1.00 89.44 274 VAL A N 1
ATOM 2168 C CA . VAL A 1 274 ? 7.352 17.393 -9.213 1.00 89.44 274 VAL A CA 1
ATOM 2169 C C . VAL A 1 274 ? 8.223 17.383 -7.964 1.00 89.44 274 VAL A C 1
ATOM 2171 O O . VAL A 1 274 ? 7.832 17.916 -6.930 1.00 89.44 274 VAL A O 1
ATOM 2174 N N . ILE A 1 275 ? 9.392 16.759 -8.063 1.00 86.56 275 ILE A N 1
ATOM 2175 C CA . ILE A 1 275 ? 10.390 16.721 -6.999 1.00 86.56 275 ILE A CA 1
ATOM 2176 C C . ILE A 1 275 ? 11.451 17.764 -7.322 1.00 86.56 275 ILE A C 1
ATOM 2178 O O . ILE A 1 275 ? 12.172 17.646 -8.315 1.00 86.56 275 ILE A O 1
ATOM 2182 N N . SER A 1 276 ? 11.522 18.789 -6.480 1.00 79.88 276 SER A N 1
ATOM 2183 C CA . SER A 1 276 ? 12.569 19.808 -6.470 1.00 79.88 276 SER A CA 1
ATOM 2184 C C . SER A 1 276 ? 13.523 19.578 -5.298 1.00 79.88 276 SER A C 1
ATOM 2186 O O . SER A 1 276 ? 13.129 18.996 -4.288 1.00 79.88 276 SER A O 1
ATOM 2188 N N . LEU A 1 277 ? 14.772 20.023 -5.459 1.00 66.75 277 LEU A N 1
ATOM 2189 C CA . LEU A 1 277 ? 15.760 20.090 -4.377 1.00 66.75 277 LEU A CA 1
ATOM 2190 C C . LEU A 1 277 ? 15.448 21.227 -3.401 1.00 66.75 277 LEU A C 1
ATOM 2192 O O . LEU A 1 277 ? 14.872 22.240 -3.861 1.00 66.75 277 LEU A O 1
#

Sequence (277 aa):
MIFIQFRLQQVGLDETVRRLLNLIDMAIETARLPPHTSITHLCMTLSGVDTVDTEKSLIRAMRTSRPNVAGDITICNDAMGAYMAATDGRYYISHLVIKKFLEIEDGLIPWEHSMDRIRKIVFDYFEIQNQFGLLYHFYEVFNKGKIAGLCKSLAAAAREGEPLCEYAFQRAGIQLGRHVRACVRHAIKEHDPPIRELLVICCGKIFESWDLLQTGFQKVFAETQTSFRWQGILSLVRLQLSASFGAARLAARLHAGLSLPCPPDATVPMDRLVISL

InterPro domains:
  IPR039758 N-acetyl-D-glucosamine kinase NAGK-like [PTHR12862] (91-264)
  IPR043129 ATPase, nucleotide binding domain [SSF53067] (9-87)
  IPR043129 ATPase, nucleotide binding domain [SSF53067] (80-255)

Nearest PDB structures (foldseek):
  2ch5-assembly2_C  TM=6.080E-01  e=1.188E-14  Homo sapiens
  2ch5-assembly1_A  TM=6.021E-01  e=1.188E-14  Homo sapiens
  2ch6-assembly1_D  TM=5.805E-01  e=1.021E-14  Homo sapiens
  2ch5-assembly2_D  TM=6.007E-01  e=3.452E-14  Homo sapiens
  2ch6-assembly2_C  TM=6.013E-01  e=5.451E-14  Homo sapiens

Foldseek 3Di:
DEEDQDADDPDDLLVVLLLVLLVLLVVCVVVVHPDLPAAAEAEYEDEPCQDPVSVVVSVVSNCVVPVRSHNYYHYDDCVVSCVCNCQALLLQLLVQLLVVLVCDVVVVDDDDDDCPLVQVLVCVLLVHDDNVSVCCCVPPVPDSVSSSVSSVVLLVCVVVPNPSSLVSLLVSLLVVLVVVLVVLLVVQPPDVVGDAEDEYEDDDPNCVSCVSNVNSNVVNLVPDDPSRDDWHKYWYKYAPDDSVVSSVQVCCCPPVVDHDDDPPPRIDTDDMDGRDD

Solvent-accessible surface area (backbone atoms only — not comparable to full-atom values): 15579 Å² total; per-residue (Å²): 99,58,46,54,75,54,78,68,66,101,57,59,71,69,59,46,40,54,54,50,52,33,50,52,52,40,51,45,54,71,69,69,42,62,92,84,60,73,34,61,44,38,42,38,43,41,51,88,33,85,42,74,66,47,43,51,50,50,54,47,51,38,35,72,76,34,74,77,66,36,74,41,76,48,73,45,59,14,70,68,52,20,65,44,38,80,18,49,64,29,19,43,37,28,51,50,45,52,52,49,50,51,36,42,76,73,64,74,42,93,75,96,69,86,57,65,66,58,51,49,54,54,25,67,74,70,71,36,93,52,79,72,53,49,49,50,53,68,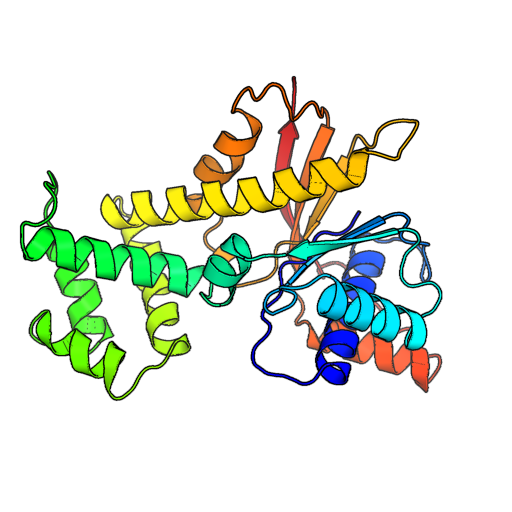72,73,62,62,43,69,68,63,48,23,54,48,28,63,60,41,53,53,40,24,77,72,67,36,65,65,39,40,50,34,35,25,52,51,12,30,52,53,25,48,54,52,52,54,45,51,58,60,69,51,73,83,42,88,76,68,75,46,68,40,51,40,54,53,74,62,77,58,62,79,45,40,87,53,19,46,67,22,23,51,47,50,68,68,53,89,46,98,88,66,89,68,54,35,35,42,41,31,30,31,65,70,59,58,75,63,57,36,41,52,39,48,47,33,38,77,76,66,72,36,84,64,84,78,64,94,65,42,56,43,86,71,49,73,46,78,40,67,125

Secondary structure (DSSP, 8-state):
-EEEE----S--HHHHHHHHHHHHHHHHHHTTPPTT---SEEEEEETT--SHHHHHHHHHHHHHH-TTS-SEEEEEE-HHHHHTTSS-HHHHHHHHHHHHHHHHHTTSS---S--HHHHHHHHHHHT-SSGGGHHIIIIIS--HHHHHHTHHHHHHHHHTT-HHHHHHHHHHHHHHHHHHHHHHHHHTTT-SSPP-EEEEEE-SGGGGGHHHHHHHHHHHHHS--TT----EEEEEEEE-S-HHHHHHHHHHHHHH---PPPPTTSEEEEEEEEE--

Organism: NCBI:txid34504

pLDDT: mean 74.48, std 18.39, range [28.66, 98.06]

Radius of gyration: 20.37 Å; Cα contacts (8 Å, |Δi|>4): 391; chains: 1; bounding box: 44×42×61 Å

Mean predicted aligned error: 11.69 Å